Protein AF-A0A367GSJ2-F1 (afdb_monomer)

InterPro domains:
  IPR032169 Protein of unknown function DUF5005 [PF16396] (7-288)

Sequence (305 aa):
MMRQSGYADNFTTVISSGTGGARTTFKFPENNSNIYNNNRLWPHHGFESGNTVSAFFGAYNGSMQFQGNYLAEFNYNITSSSGITMTKLNYLNTSGIAWGQWTISQGDSVFVYGTKLYETTYNTSAAYVARVLKTKLKSSTAGDWKFWTGTSWSNSPTAAAPIRTGLSNHLSVVKFLNTSGQARYAIINQEVNFGTCNAGTKIYSYGLASTPTGPFNTQKVLYTITDKLPGAPAGSNTMLTYDAQAHPEHAGLGLLLISYNVNGDCTGTCNPWTLQVPADGYRPKFIRTDIKDIDASLASVAQTW

pLDDT: mean 83.35, std 18.83, range [23.19, 98.75]

Secondary structure (DSSP, 8-state):
--------S-----TT---SS---SEE-TTTTS-GGGTEEEEEEEEEEETTEEEEEEEEEETT--EEEEEEEEEETT--TT--EEEEE-TTGGGG--EEEEEEEEETTEEEEEEEEEEETTTTEEEEEEEEEEGGGTT--SBTTEEEE-SSSEES-GGG---SEEEE-S--EEEEEEETTS-EEEEEEEEPSSTTSTT-S-EEEEEEEESSTT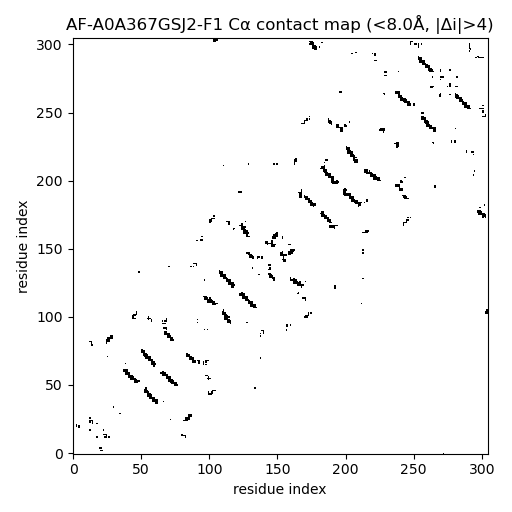-----EEEEEE-----TTPPTTPPPPPEEEEEEEEEEEETTEEEEEEEEE--SS----TTT----GGGEEEEEEEEEHHHH-TTEEEE----

Structure (mmCIF, N/CA/C/O backbone):
data_AF-A0A367GSJ2-F1
#
_entry.id   AF-A0A367GSJ2-F1
#
loop_
_atom_site.group_PDB
_atom_site.id
_atom_site.type_symbol
_atom_site.label_atom_id
_atom_site.label_alt_id
_atom_site.label_comp_id
_atom_site.label_asym_id
_atom_site.label_entity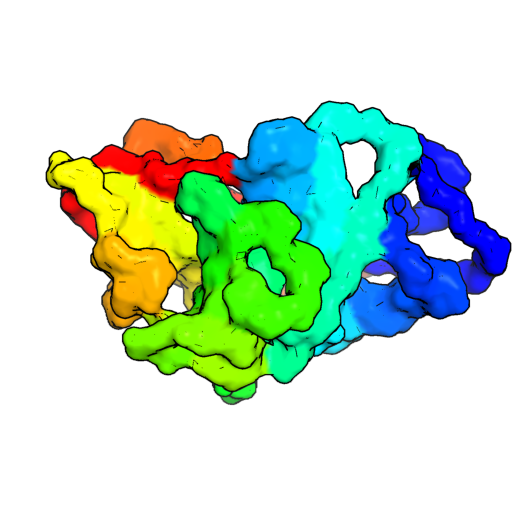_id
_atom_site.label_seq_id
_atom_site.pdbx_PDB_ins_code
_atom_site.Cartn_x
_atom_site.Cartn_y
_atom_site.Cartn_z
_atom_site.occupancy
_atom_site.B_iso_or_equiv
_atom_site.auth_seq_id
_atom_site.auth_comp_id
_atom_site.auth_asym_id
_atom_site.auth_atom_id
_atom_site.pdbx_PDB_model_num
ATOM 1 N N . MET A 1 1 ? 10.991 16.093 -7.574 1.00 26.22 1 MET A N 1
ATOM 2 C CA . MET A 1 1 ? 12.138 16.953 -7.946 1.00 26.22 1 MET A CA 1
ATOM 3 C C . MET A 1 1 ? 12.380 17.928 -6.797 1.00 26.22 1 MET A C 1
ATOM 5 O O . MET A 1 1 ? 11.445 18.611 -6.408 1.00 26.22 1 MET A O 1
ATOM 9 N N . MET A 1 2 ? 13.567 17.914 -6.184 1.00 23.19 2 MET A N 1
ATOM 10 C CA . MET A 1 2 ? 13.905 18.768 -5.035 1.00 23.19 2 MET A CA 1
ATOM 11 C C . MET A 1 2 ? 14.619 20.042 -5.475 1.00 23.19 2 MET A C 1
ATOM 13 O O . MET A 1 2 ? 15.517 19.963 -6.311 1.00 23.19 2 MET A O 1
ATOM 17 N N . ARG A 1 3 ? 14.288 21.180 -4.856 1.00 28.98 3 ARG A N 1
ATOM 18 C CA . ARG A 1 3 ? 15.119 22.390 -4.870 1.00 28.98 3 ARG A CA 1
ATOM 19 C C . ARG A 1 3 ? 15.107 23.063 -3.498 1.00 28.98 3 ARG A C 1
ATOM 21 O O . ARG A 1 3 ? 14.051 23.223 -2.898 1.00 28.98 3 ARG A O 1
ATOM 28 N N . GLN A 1 4 ? 16.302 23.427 -3.046 1.00 29.97 4 GLN A N 1
ATOM 29 C CA . GLN A 1 4 ? 16.612 24.197 -1.841 1.00 29.97 4 GLN A CA 1
ATOM 30 C C . GLN A 1 4 ? 16.164 25.656 -2.044 1.00 29.97 4 GLN A C 1
ATOM 32 O O . GLN A 1 4 ? 16.386 26.199 -3.129 1.00 29.97 4 GLN A O 1
ATOM 37 N N . SER A 1 5 ? 15.572 26.308 -1.040 1.00 35.59 5 SER A N 1
ATOM 38 C CA . SER A 1 5 ? 15.372 27.764 -1.060 1.00 35.59 5 SER A CA 1
ATOM 39 C C . SER A 1 5 ? 16.093 28.416 0.112 1.00 35.59 5 SER A C 1
ATOM 41 O O . SER A 1 5 ? 15.848 28.072 1.267 1.00 35.59 5 SER A O 1
ATOM 43 N N . GLY A 1 6 ? 16.967 29.371 -0.208 1.00 30.42 6 GLY A N 1
ATOM 44 C CA . GLY A 1 6 ? 17.456 30.360 0.744 1.00 30.42 6 GLY A CA 1
ATOM 45 C C . GLY A 1 6 ? 16.308 31.208 1.306 1.00 30.42 6 GLY A C 1
ATOM 46 O O . GLY A 1 6 ? 15.251 31.327 0.691 1.00 30.42 6 GLY A O 1
ATOM 47 N N . TYR A 1 7 ? 16.548 31.728 2.506 1.00 33.84 7 TYR A N 1
ATOM 48 C CA . TYR A 1 7 ? 15.677 32.528 3.370 1.00 33.84 7 TYR A CA 1
ATOM 49 C C . TYR A 1 7 ? 14.754 33.546 2.678 1.00 33.84 7 TYR A C 1
ATOM 51 O O . TYR A 1 7 ? 15.199 34.289 1.808 1.00 33.84 7 TYR A O 1
ATOM 59 N N . ALA A 1 8 ? 13.523 33.672 3.189 1.00 34.59 8 ALA A N 1
ATOM 60 C CA . ALA A 1 8 ? 12.994 34.915 3.767 1.00 34.59 8 ALA A CA 1
ATOM 61 C C . ALA A 1 8 ? 11.641 34.642 4.449 1.00 34.59 8 ALA A C 1
ATOM 63 O O . ALA A 1 8 ? 10.798 33.914 3.927 1.00 34.59 8 ALA A O 1
ATOM 64 N N . ASP A 1 9 ? 11.485 35.216 5.637 1.00 36.62 9 ASP A N 1
ATOM 65 C CA . ASP A 1 9 ? 10.317 35.135 6.502 1.00 36.62 9 ASP A CA 1
ATOM 66 C C . ASP A 1 9 ? 9.018 35.611 5.824 1.00 36.62 9 ASP A C 1
ATOM 68 O O . ASP A 1 9 ? 9.015 36.562 5.041 1.00 36.62 9 ASP A O 1
ATOM 72 N N . ASN A 1 10 ? 7.911 34.969 6.222 1.00 28.31 10 ASN A N 1
ATOM 73 C CA . ASN A 1 10 ? 6.517 35.066 5.752 1.00 28.31 10 ASN A CA 1
ATOM 74 C C . ASN A 1 10 ? 6.120 34.113 4.609 1.00 28.31 10 ASN A C 1
ATOM 76 O O . ASN A 1 10 ? 6.425 34.336 3.442 1.00 28.31 10 ASN A O 1
ATOM 80 N N . PHE A 1 11 ? 5.300 33.104 4.935 1.00 30.88 11 PHE A N 1
ATOM 81 C CA . PHE A 1 11 ? 4.575 32.307 3.941 1.00 30.88 11 PHE A CA 1
ATOM 82 C C . PHE A 1 11 ? 3.064 32.339 4.192 1.00 30.88 11 PHE A C 1
ATOM 84 O O . PHE A 1 11 ? 2.581 31.918 5.240 1.00 30.88 11 PHE A O 1
ATOM 91 N N . THR A 1 12 ? 2.315 32.778 3.176 1.00 30.62 12 THR A N 1
ATOM 92 C CA . THR A 1 12 ? 0.862 32.586 3.063 1.00 30.62 12 THR A CA 1
ATOM 93 C C . THR A 1 12 ? 0.597 31.674 1.866 1.00 30.62 12 THR A C 1
ATOM 95 O O . THR A 1 12 ? 1.146 31.867 0.785 1.00 30.62 12 THR A O 1
ATOM 98 N N . THR A 1 13 ? -0.207 30.633 2.065 1.00 32.66 13 THR A N 1
ATOM 99 C CA . THR A 1 13 ? -0.406 29.514 1.129 1.00 32.66 13 THR A CA 1
ATOM 100 C C . THR A 1 13 ? -1.746 29.621 0.393 1.00 32.66 13 THR A C 1
ATOM 102 O O . THR A 1 13 ? -2.794 29.490 1.032 1.00 32.66 13 THR A O 1
ATOM 105 N N . VAL A 1 14 ? -1.700 29.809 -0.936 1.00 36.34 14 VAL A N 1
ATOM 106 C CA . VAL A 1 14 ? -2.817 29.653 -1.897 1.00 36.34 14 VAL A CA 1
ATOM 107 C C . VAL A 1 14 ? -2.252 29.237 -3.270 1.00 36.34 14 VAL A C 1
ATOM 109 O O . VAL A 1 14 ? -1.154 29.663 -3.643 1.00 36.34 14 VAL A O 1
ATOM 112 N N . ILE A 1 15 ? -2.980 28.416 -4.039 1.00 42.75 15 ILE A N 1
ATOM 113 C CA . ILE A 1 15 ? -2.647 28.074 -5.432 1.00 42.75 15 ILE A CA 1
ATOM 114 C C . ILE A 1 15 ? -2.741 29.344 -6.289 1.00 42.75 15 ILE A C 1
ATOM 116 O O . ILE A 1 15 ? -3.816 29.691 -6.759 1.00 42.75 15 ILE A O 1
ATOM 120 N N . SER A 1 16 ? -1.636 30.076 -6.443 1.00 38.88 16 SER A N 1
ATOM 121 C CA . SER A 1 16 ? -1.228 30.766 -7.689 1.00 38.88 16 SER A CA 1
ATOM 122 C C . SER A 1 16 ? -0.163 31.850 -7.497 1.00 38.88 16 SER A C 1
ATOM 124 O O . SER A 1 16 ? 0.477 32.196 -8.484 1.00 38.88 16 SER A O 1
ATOM 126 N N . SER A 1 17 ? 0.126 32.343 -6.288 1.00 43.34 17 SER A N 1
ATOM 127 C CA . SER A 1 17 ? 0.991 33.533 -6.139 1.00 43.34 17 SER A CA 1
ATOM 128 C C . SER A 1 17 ? 2.193 33.369 -5.201 1.00 43.34 17 SER A C 1
ATOM 130 O O . SER A 1 17 ? 2.606 34.324 -4.552 1.00 43.34 17 SER A O 1
ATOM 132 N N . GLY A 1 18 ? 2.780 32.172 -5.132 1.00 36.72 18 GLY A N 1
ATOM 133 C CA . GLY A 1 18 ? 4.080 31.973 -4.483 1.00 36.72 18 GLY A CA 1
ATOM 134 C C . GLY A 1 18 ? 5.237 32.172 -5.466 1.00 36.72 18 GLY A C 1
ATOM 135 O O . GLY A 1 18 ? 5.263 31.532 -6.527 1.00 36.72 18 GLY A O 1
ATOM 136 N N . THR A 1 19 ? 6.199 33.023 -5.110 1.00 39.69 19 THR A N 1
ATOM 137 C CA . THR A 1 19 ? 7.543 33.025 -5.700 1.00 39.69 19 THR A CA 1
ATOM 138 C C . THR A 1 19 ? 8.365 31.918 -5.026 1.00 39.69 19 THR A C 1
ATOM 140 O O . THR A 1 19 ? 8.492 31.881 -3.808 1.00 39.69 19 THR A O 1
ATOM 143 N N . GLY A 1 20 ? 8.865 30.953 -5.807 1.00 43.19 20 GLY A N 1
ATOM 144 C CA . GLY A 1 20 ? 9.632 29.804 -5.296 1.00 43.19 20 GLY A CA 1
ATOM 145 C C . GLY A 1 20 ? 9.255 28.459 -5.933 1.00 43.19 20 GLY A C 1
ATOM 146 O O . GLY A 1 20 ? 8.164 28.289 -6.476 1.00 43.19 20 GLY A O 1
ATOM 147 N N . GLY A 1 21 ? 10.185 27.498 -5.895 1.00 40.06 21 GLY A N 1
ATOM 148 C CA . GLY A 1 21 ? 10.140 26.254 -6.682 1.00 40.06 21 GLY A CA 1
ATOM 149 C C . GLY A 1 21 ? 9.279 25.103 -6.140 1.00 40.06 21 GLY A C 1
ATOM 150 O O . GLY A 1 21 ? 9.189 24.077 -6.809 1.00 40.06 21 GLY A O 1
ATOM 151 N N . ALA A 1 22 ? 8.651 25.236 -4.965 1.00 43.78 22 ALA A N 1
ATOM 152 C CA . ALA A 1 22 ? 7.804 24.198 -4.369 1.00 43.78 22 ALA A CA 1
ATOM 153 C C . ALA A 1 22 ? 6.439 24.776 -3.967 1.00 43.78 22 ALA A C 1
ATOM 155 O O . ALA A 1 22 ? 6.322 25.525 -3.001 1.00 43.78 22 ALA A O 1
ATOM 156 N N . ARG A 1 23 ? 5.394 24.433 -4.726 1.00 53.66 23 ARG A N 1
ATOM 157 C CA . ARG A 1 23 ? 4.001 24.810 -4.445 1.00 53.66 23 ARG A CA 1
ATOM 158 C C . ARG A 1 23 ? 3.282 23.591 -3.858 1.00 53.66 23 ARG A C 1
ATOM 160 O O . ARG A 1 23 ? 3.219 22.565 -4.524 1.00 53.66 23 ARG A O 1
ATOM 167 N N . THR A 1 24 ? 2.751 23.689 -2.638 1.00 58.34 24 THR A N 1
ATOM 168 C CA . THR A 1 24 ? 1.924 22.640 -2.008 1.00 58.34 24 THR A CA 1
ATOM 169 C C . THR A 1 24 ? 0.660 23.235 -1.390 1.00 58.34 24 THR A C 1
ATOM 171 O O . THR A 1 24 ? 0.678 24.362 -0.892 1.00 58.34 24 THR A O 1
ATOM 174 N N . THR A 1 25 ? -0.444 22.490 -1.437 1.00 60.06 25 THR A N 1
ATOM 175 C CA . THR A 1 25 ? -1.728 22.837 -0.801 1.00 60.06 25 THR A CA 1
ATOM 176 C C . THR A 1 25 ? -1.803 22.399 0.663 1.00 60.06 25 THR A C 1
ATOM 178 O O . THR A 1 25 ? -2.692 22.846 1.392 1.00 60.06 25 THR A O 1
ATOM 181 N N . PHE A 1 26 ? -0.866 21.556 1.108 1.00 66.25 26 PHE A N 1
ATOM 182 C CA . PHE A 1 26 ? -0.797 21.048 2.475 1.00 66.25 26 PHE A CA 1
ATOM 183 C C . PHE A 1 26 ? -0.178 22.088 3.421 1.00 66.25 26 PHE A C 1
ATOM 185 O O . PHE A 1 26 ? 0.969 22.503 3.248 1.00 66.25 26 PHE A O 1
ATOM 192 N N . LYS A 1 27 ? -0.949 22.513 4.428 1.00 60.91 27 LYS A N 1
ATOM 193 C CA . LYS A 1 27 ? -0.546 23.443 5.493 1.00 60.91 27 LYS A CA 1
ATOM 194 C C . LYS A 1 27 ? -0.279 22.664 6.779 1.00 60.91 27 LYS A C 1
ATOM 196 O O . LYS A 1 27 ? -1.055 21.779 7.138 1.00 60.91 27 LYS A O 1
ATOM 201 N N . PHE A 1 28 ? 0.780 23.021 7.500 1.00 62.00 28 PHE A N 1
ATOM 202 C CA . PHE A 1 28 ? 1.143 22.364 8.754 1.00 62.00 28 PHE A CA 1
ATOM 203 C C . PHE A 1 28 ? 0.837 23.272 9.946 1.00 62.00 28 PHE A C 1
ATOM 205 O O . PHE A 1 28 ? 1.136 24.462 9.891 1.00 62.00 28 PHE A O 1
ATOM 212 N N . PRO A 1 29 ? 0.293 22.739 11.050 1.00 53.50 29 PRO A N 1
ATOM 213 C CA . PRO A 1 29 ? 0.098 23.518 12.270 1.00 53.50 29 PRO A CA 1
ATOM 214 C C . PRO A 1 29 ? 1.429 23.929 12.926 1.00 53.50 29 PRO A C 1
ATOM 216 O O . PRO A 1 29 ? 1.473 24.914 13.650 1.00 53.50 29 PRO A O 1
ATOM 219 N N . GLU A 1 30 ? 2.533 23.234 12.626 1.00 55.62 30 GLU A N 1
ATOM 220 C CA . GLU A 1 30 ? 3.882 23.491 13.169 1.00 55.62 30 GLU A CA 1
ATOM 221 C C . GLU A 1 30 ? 4.617 24.667 12.466 1.00 55.62 30 GLU A C 1
ATOM 223 O O . GLU A 1 30 ? 5.831 24.824 12.609 1.00 55.62 30 GLU A O 1
ATOM 228 N N . ASN A 1 31 ? 3.873 25.497 11.716 1.00 47.56 31 ASN A N 1
ATOM 229 C CA . ASN A 1 31 ? 4.295 26.516 10.734 1.00 47.56 31 ASN A CA 1
ATOM 230 C C . ASN A 1 31 ? 5.223 27.656 11.227 1.00 47.56 31 ASN A C 1
ATOM 232 O O . ASN A 1 31 ? 5.483 28.579 10.461 1.00 47.56 31 ASN A O 1
ATOM 236 N N . ASN A 1 32 ? 5.769 27.588 12.445 1.00 49.16 32 ASN A N 1
ATOM 237 C CA . ASN A 1 32 ? 6.821 28.499 12.924 1.00 49.16 32 ASN A CA 1
ATOM 238 C C . ASN A 1 32 ? 8.225 27.868 12.916 1.00 49.16 32 ASN A C 1
ATOM 240 O O . ASN A 1 32 ? 9.195 28.524 13.285 1.00 49.16 32 ASN A O 1
ATOM 244 N N . SER A 1 33 ? 8.362 26.603 12.509 1.00 47.19 33 SER A N 1
ATOM 245 C CA . SER A 1 33 ? 9.660 25.940 12.355 1.00 47.19 33 SER A CA 1
ATOM 246 C C . SER A 1 33 ? 9.786 25.337 10.960 1.00 47.19 33 SER A C 1
ATOM 248 O O . SER A 1 33 ? 8.826 24.825 10.388 1.00 47.19 33 SER A O 1
ATOM 250 N N . ASN A 1 34 ? 10.975 25.464 10.379 1.00 50.31 34 ASN A N 1
ATOM 251 C CA . ASN A 1 34 ? 11.262 25.204 8.974 1.00 50.31 34 ASN A CA 1
ATOM 252 C C . ASN A 1 34 ? 11.251 23.690 8.667 1.00 50.31 34 ASN A C 1
ATOM 254 O O . ASN A 1 34 ? 12.297 23.065 8.504 1.00 50.31 34 ASN A O 1
ATOM 258 N N . ILE A 1 35 ? 10.066 23.072 8.624 1.00 49.25 35 ILE A N 1
ATOM 259 C CA . ILE A 1 35 ? 9.883 21.630 8.372 1.00 49.25 35 ILE A CA 1
ATOM 260 C C . ILE A 1 35 ? 10.538 21.173 7.059 1.00 49.25 35 ILE A C 1
ATOM 262 O O . ILE A 1 35 ? 11.027 20.045 6.976 1.00 49.25 35 ILE A O 1
ATOM 266 N N . TYR A 1 36 ? 10.617 22.070 6.068 1.00 50.06 36 TYR A N 1
ATOM 267 C CA . TYR A 1 36 ? 11.214 21.808 4.760 1.00 50.06 36 TYR A CA 1
ATOM 268 C C . TYR A 1 36 ? 12.734 21.646 4.806 1.00 50.06 36 TYR A C 1
ATOM 270 O O . TYR A 1 36 ? 13.298 21.080 3.871 1.00 50.06 36 TYR A O 1
ATOM 278 N N . ASN A 1 37 ? 13.399 22.083 5.881 1.00 52.88 37 ASN A N 1
ATOM 279 C CA . ASN A 1 37 ? 14.845 21.921 5.989 1.00 52.88 37 ASN A CA 1
ATOM 280 C C . ASN A 1 37 ? 15.265 20.515 6.447 1.00 52.88 37 ASN A C 1
ATOM 282 O O . ASN A 1 37 ? 16.390 20.131 6.145 1.00 52.88 37 ASN A O 1
ATOM 286 N N . ASN A 1 38 ? 14.384 19.719 7.081 1.00 67.56 38 ASN A N 1
ATOM 287 C CA . ASN A 1 38 ? 14.770 18.402 7.617 1.00 67.56 38 ASN A CA 1
ATOM 288 C C . ASN A 1 38 ? 13.933 17.214 7.107 1.00 67.56 38 ASN A C 1
ATOM 290 O O . ASN A 1 38 ? 14.509 16.146 6.891 1.00 67.56 38 ASN A O 1
ATOM 294 N N . ASN A 1 39 ? 12.619 17.372 6.875 1.00 76.06 39 ASN A N 1
ATOM 295 C CA . ASN A 1 39 ? 11.729 16.262 6.504 1.00 76.06 39 ASN A CA 1
ATOM 296 C C . ASN A 1 39 ? 10.931 16.531 5.217 1.00 76.06 39 ASN A C 1
ATOM 298 O O . ASN A 1 39 ? 10.477 17.640 4.949 1.00 76.06 39 ASN A O 1
ATOM 302 N N . ARG A 1 40 ? 10.711 15.474 4.434 1.00 76.88 40 ARG A N 1
ATOM 303 C CA . ARG A 1 40 ? 9.878 15.421 3.227 1.00 76.88 40 ARG A CA 1
ATOM 304 C C . ARG A 1 40 ? 8.610 14.640 3.540 1.00 76.88 40 ARG A C 1
ATOM 306 O O . ARG A 1 40 ? 8.689 13.606 4.197 1.00 76.88 40 ARG A O 1
ATOM 313 N N . LEU A 1 41 ? 7.464 15.098 3.045 1.00 81.44 41 LEU A N 1
ATOM 314 C CA . LEU A 1 41 ? 6.255 14.280 3.060 1.00 81.44 41 LEU A CA 1
ATOM 315 C C . LEU A 1 41 ? 6.173 13.419 1.806 1.00 81.44 41 LEU A C 1
ATOM 317 O O . LEU A 1 41 ? 6.341 13.926 0.696 1.00 81.44 41 LEU A O 1
ATOM 321 N N . TRP A 1 42 ? 5.835 12.150 1.999 1.00 85.75 42 TRP A N 1
ATOM 322 C CA . TRP A 1 42 ? 5.437 11.245 0.932 1.00 85.75 42 TRP A CA 1
ATOM 323 C C . TRP A 1 42 ? 3.963 10.871 1.085 1.00 85.75 42 TRP A C 1
ATOM 325 O O . TRP A 1 42 ? 3.544 10.535 2.199 1.00 85.75 42 TRP A O 1
ATOM 335 N N . PRO A 1 43 ? 3.170 10.938 -0.000 1.00 89.12 43 PRO A N 1
ATOM 336 C CA . PRO A 1 43 ? 1.804 10.441 0.020 1.0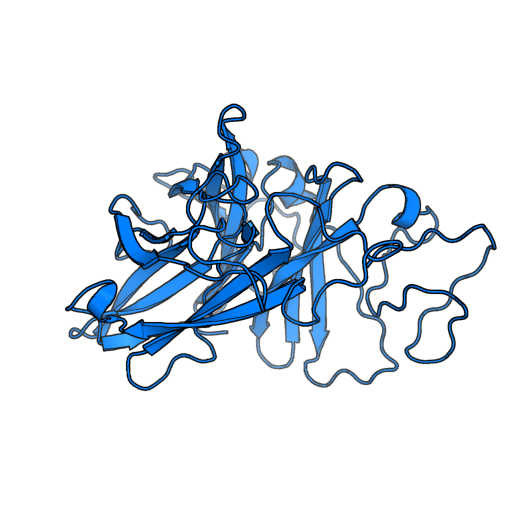0 89.12 43 PR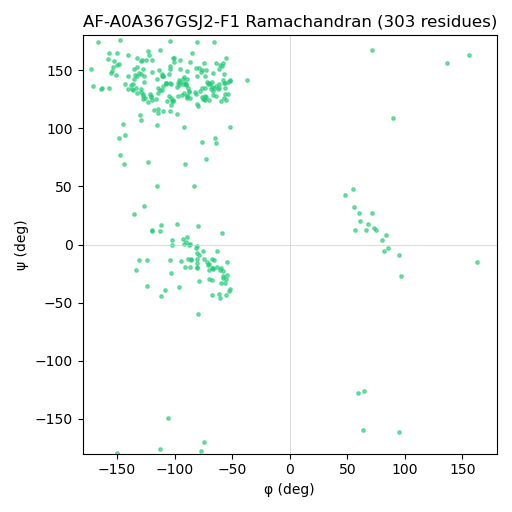O A CA 1
ATOM 337 C C . PRO A 1 43 ? 1.803 8.933 0.251 1.00 89.12 43 PRO A C 1
ATOM 339 O O . PRO A 1 43 ? 2.602 8.204 -0.338 1.00 89.12 43 PRO A O 1
ATOM 342 N N . HIS A 1 44 ? 0.900 8.486 1.114 1.00 93.19 44 HIS A N 1
ATOM 343 C CA . HIS A 1 44 ? 0.514 7.088 1.222 1.00 93.19 44 HIS A CA 1
ATOM 344 C C . HIS A 1 44 ? -0.879 6.914 0.588 1.00 93.19 44 HIS A C 1
ATOM 346 O O . HIS A 1 44 ? -1.240 7.625 -0.351 1.00 93.19 44 HIS A O 1
ATOM 352 N N . HIS A 1 45 ? -1.672 5.972 1.091 1.00 94.44 45 HIS A N 1
ATOM 353 C CA . HIS A 1 45 ? -3.025 5.714 0.628 1.00 94.44 45 HIS A CA 1
ATOM 354 C C . HIS A 1 45 ? -4.055 6.628 1.310 1.00 94.44 45 HIS A C 1
ATOM 356 O O . HIS A 1 45 ? -3.800 7.254 2.343 1.00 94.44 45 HIS A O 1
ATOM 362 N N . GLY A 1 46 ? -5.253 6.682 0.740 1.00 93.00 46 GLY A N 1
ATOM 363 C CA . GLY A 1 46 ? -6.388 7.406 1.293 1.00 93.00 46 GLY A CA 1
ATOM 364 C C . GLY A 1 46 ? -7.704 6.718 0.971 1.00 93.00 46 GLY A C 1
ATOM 365 O O . GLY A 1 46 ? -7.740 5.701 0.282 1.00 93.00 46 GLY A O 1
ATOM 366 N N . PHE A 1 47 ? -8.787 7.258 1.501 1.00 93.31 47 PHE A N 1
ATOM 367 C CA . PHE A 1 47 ? -10.128 6.747 1.260 1.00 93.31 47 PHE A CA 1
ATOM 368 C C . PHE A 1 47 ? -11.153 7.878 1.342 1.00 93.31 47 PHE A C 1
ATOM 370 O O . PHE A 1 47 ? -10.850 8.964 1.848 1.00 93.31 47 PHE A O 1
ATOM 377 N N . GLU A 1 48 ? -12.356 7.625 0.837 1.00 90.88 48 GLU A N 1
ATOM 378 C CA . GLU A 1 48 ? -13.452 8.591 0.830 1.00 90.88 48 GLU A CA 1
ATOM 379 C C . GLU A 1 48 ? -14.551 8.151 1.804 1.00 90.88 48 GLU A C 1
ATOM 381 O O . GLU A 1 48 ? -14.812 6.971 2.034 1.00 90.88 48 GLU A O 1
ATOM 386 N N . SER A 1 49 ? -15.197 9.116 2.448 1.00 89.94 49 SER A N 1
ATOM 387 C CA . SER A 1 49 ? -16.362 8.863 3.286 1.00 89.94 49 SER A CA 1
ATOM 388 C C . SER A 1 49 ? -17.337 10.022 3.166 1.00 89.94 49 SER A C 1
ATOM 390 O O . SER A 1 49 ? -17.136 11.089 3.750 1.00 89.94 49 SER A O 1
ATOM 392 N N . GLY A 1 50 ? -18.418 9.807 2.416 1.00 88.44 50 GLY A N 1
ATOM 393 C CA . GLY A 1 50 ? -19.314 10.895 2.038 1.00 88.44 50 GLY A CA 1
ATOM 394 C C . GLY A 1 50 ? -18.566 11.886 1.152 1.00 88.44 50 GLY A C 1
ATOM 395 O O . GLY A 1 50 ? -17.973 11.479 0.171 1.00 88.44 50 GLY A O 1
ATOM 396 N N . ASN A 1 51 ? -18.560 13.168 1.514 1.00 87.62 51 ASN A N 1
ATOM 397 C CA . ASN A 1 51 ? -17.850 14.207 0.760 1.00 87.62 51 ASN A CA 1
ATOM 398 C C . ASN A 1 51 ? -16.413 14.452 1.265 1.00 87.62 51 ASN A C 1
ATOM 400 O O . ASN A 1 51 ? -15.770 15.392 0.807 1.00 87.62 51 ASN A O 1
ATOM 404 N N . THR A 1 52 ? -15.922 13.663 2.227 1.00 88.38 52 THR A N 1
ATOM 405 C CA . THR A 1 52 ? -14.604 13.851 2.852 1.00 88.38 52 THR A CA 1
ATOM 406 C C . THR A 1 52 ? -13.610 12.820 2.336 1.00 88.38 52 THR A C 1
ATOM 408 O O . THR A 1 52 ? -13.848 11.619 2.435 1.00 88.38 52 THR A O 1
ATOM 411 N N . VAL A 1 53 ? -12.458 13.291 1.871 1.00 90.38 53 VAL A N 1
ATOM 412 C CA . VAL A 1 53 ? -11.278 12.485 1.560 1.00 90.38 53 VAL A CA 1
ATOM 413 C C . VAL A 1 53 ? -10.324 12.528 2.748 1.00 90.38 53 VAL A C 1
ATOM 415 O O . VAL A 1 53 ? -9.940 13.606 3.207 1.00 90.38 53 VAL A O 1
ATOM 418 N N . SER A 1 54 ? -9.911 11.354 3.216 1.00 93.19 54 SER A N 1
ATOM 419 C CA . SER A 1 54 ? -8.878 11.174 4.236 1.00 93.19 54 SER A CA 1
ATOM 420 C C . SER A 1 54 ? -7.637 10.572 3.578 1.00 93.19 54 SER A C 1
ATOM 422 O O . SER A 1 54 ? -7.679 9.438 3.108 1.00 93.19 54 SER A O 1
ATOM 424 N N . ALA A 1 55 ? -6.524 11.307 3.544 1.00 93.12 55 ALA A N 1
ATOM 425 C CA . ALA A 1 55 ? -5.281 10.873 2.902 1.00 93.12 55 ALA A CA 1
ATOM 426 C C . ALA A 1 55 ? -4.122 10.823 3.902 1.00 93.12 55 ALA A C 1
ATOM 428 O O . ALA A 1 55 ? -3.844 11.800 4.602 1.00 93.12 55 ALA A O 1
ATOM 429 N N . PHE A 1 56 ? -3.439 9.681 3.974 1.00 95.12 56 PHE A N 1
ATOM 430 C CA . PHE A 1 56 ? -2.303 9.479 4.866 1.00 95.12 56 PHE A CA 1
ATOM 431 C C . PHE A 1 56 ? -0.989 9.885 4.206 1.00 95.12 56 PHE A C 1
ATOM 433 O O . PHE A 1 56 ? -0.810 9.769 2.996 1.00 95.12 56 PHE A O 1
ATOM 440 N N . PHE A 1 57 ? -0.050 10.339 5.031 1.00 92.69 57 PHE A N 1
ATOM 441 C CA . PHE A 1 57 ? 1.284 10.751 4.616 1.00 92.69 57 PHE A CA 1
ATOM 442 C C . PHE A 1 57 ? 2.323 10.291 5.631 1.00 92.69 57 PHE A C 1
ATOM 444 O O . PHE A 1 57 ? 2.085 10.315 6.842 1.00 92.69 57 PHE A O 1
ATOM 451 N N . GLY A 1 58 ? 3.504 9.940 5.137 1.00 90.69 58 GLY A N 1
ATOM 452 C CA . GLY A 1 58 ? 4.691 9.713 5.951 1.00 90.69 58 GLY A CA 1
ATOM 453 C C . GLY A 1 58 ? 5.648 10.890 5.843 1.00 90.69 58 GLY A C 1
ATOM 454 O O . GLY A 1 58 ? 5.859 11.430 4.759 1.00 90.69 58 GLY A O 1
ATOM 455 N N . ALA A 1 59 ? 6.245 11.289 6.960 1.00 88.44 59 ALA A N 1
ATOM 456 C CA . ALA A 1 59 ? 7.397 12.177 6.978 1.00 88.44 59 ALA A CA 1
ATOM 457 C C . ALA A 1 59 ? 8.684 11.352 6.918 1.00 88.44 59 ALA A C 1
ATOM 459 O O . ALA A 1 59 ? 8.809 10.355 7.625 1.00 88.44 59 ALA A O 1
ATOM 460 N N . TYR A 1 60 ? 9.648 11.787 6.112 1.00 86.31 60 TYR A N 1
ATOM 461 C CA . TYR A 1 60 ? 10.928 11.114 5.904 1.00 86.31 60 TYR A CA 1
ATOM 462 C C . TYR A 1 60 ? 12.067 12.129 5.909 1.00 86.31 60 TYR A C 1
ATOM 464 O O . TYR A 1 60 ? 11.936 13.191 5.308 1.00 86.31 60 TYR A O 1
ATOM 472 N N . ASN A 1 61 ? 13.191 11.824 6.553 1.00 83.94 61 ASN A N 1
ATOM 473 C CA . ASN A 1 61 ? 14.345 12.727 6.542 1.00 83.94 61 ASN A CA 1
ATOM 474 C C . ASN A 1 61 ? 15.122 12.660 5.208 1.00 83.94 61 ASN A C 1
ATOM 476 O O . ASN A 1 61 ? 14.759 11.928 4.282 1.00 83.94 61 ASN A O 1
ATOM 480 N N . GLY A 1 62 ? 16.222 13.414 5.100 1.00 77.31 62 GLY A N 1
ATOM 481 C CA . GLY A 1 62 ? 17.082 13.429 3.908 1.00 77.31 62 GLY A CA 1
ATOM 482 C C . GLY A 1 62 ? 17.599 12.053 3.460 1.00 77.31 62 GLY A C 1
ATOM 483 O O . GLY A 1 62 ? 17.820 11.863 2.263 1.00 77.31 62 GLY A O 1
ATOM 484 N N . SER A 1 63 ? 17.700 11.102 4.394 1.00 82.38 63 SER A N 1
ATOM 485 C CA . SER A 1 63 ? 18.149 9.717 4.196 1.00 82.38 63 SER A CA 1
ATOM 486 C C . SER A 1 63 ? 16.995 8.717 4.044 1.00 82.38 63 SER A C 1
ATOM 488 O O . SER A 1 63 ? 17.203 7.521 4.223 1.00 82.38 63 SER A O 1
ATOM 490 N N . MET A 1 64 ? 15.773 9.180 3.749 1.00 81.50 64 MET A N 1
ATOM 491 C CA . MET A 1 64 ? 14.573 8.339 3.598 1.00 81.50 64 MET A CA 1
ATOM 492 C C . MET A 1 64 ? 14.177 7.554 4.859 1.00 81.50 64 MET A C 1
ATOM 494 O O . MET A 1 64 ? 13.423 6.587 4.780 1.00 81.50 64 MET A O 1
ATOM 498 N N . GLN A 1 65 ? 14.632 7.968 6.045 1.00 85.94 65 GLN A N 1
ATOM 499 C CA . GLN A 1 65 ? 14.206 7.337 7.293 1.00 85.94 65 GLN A CA 1
ATOM 500 C C . GLN A 1 65 ? 12.866 7.914 7.733 1.00 85.94 65 GLN A C 1
ATOM 502 O O . GLN A 1 65 ? 12.722 9.135 7.809 1.00 85.94 65 GLN A O 1
ATOM 507 N N . PHE A 1 66 ? 11.916 7.045 8.068 1.00 90.31 66 PHE A N 1
ATOM 508 C CA . PHE A 1 66 ? 10.586 7.424 8.538 1.00 90.31 66 PHE A CA 1
ATOM 509 C C . PHE A 1 66 ? 10.633 8.229 9.851 1.00 90.31 66 PHE A C 1
ATOM 511 O O . PHE A 1 66 ? 11.342 7.863 10.784 1.00 90.31 66 PHE A O 1
ATOM 518 N N . GLN A 1 67 ? 9.865 9.319 9.918 1.00 89.81 67 GLN A N 1
ATOM 519 C CA . GLN A 1 67 ? 9.844 10.303 11.012 1.00 89.81 67 GLN A CA 1
ATOM 520 C C . GLN A 1 67 ? 8.451 10.507 11.624 1.00 89.81 67 GLN A C 1
ATOM 522 O O . GLN A 1 67 ? 8.326 11.127 12.680 1.00 89.81 67 GLN A O 1
ATOM 527 N N . GLY A 1 68 ? 7.387 10.022 10.980 1.00 91.19 68 GLY A N 1
ATOM 528 C CA . GLY A 1 68 ? 6.039 10.113 11.534 1.00 91.19 68 GLY A CA 1
ATOM 529 C C . GLY A 1 68 ? 4.920 10.065 10.503 1.00 91.19 68 GLY A C 1
ATOM 530 O O . GLY A 1 68 ? 5.122 10.270 9.312 1.00 91.19 68 GLY A O 1
ATOM 531 N N . ASN A 1 69 ? 3.722 9.800 11.003 1.00 93.25 69 ASN A N 1
ATOM 532 C CA . ASN A 1 69 ? 2.466 9.706 10.281 1.00 93.25 69 ASN A CA 1
ATOM 533 C C . ASN A 1 69 ? 1.705 11.025 10.375 1.00 93.25 69 ASN A C 1
ATOM 535 O O . ASN A 1 69 ? 1.602 11.634 11.449 1.00 93.25 69 ASN A O 1
ATOM 539 N N . TYR A 1 70 ? 1.119 11.412 9.254 1.00 92.56 70 TYR A N 1
ATOM 540 C CA . TYR A 1 70 ? 0.275 12.581 9.102 1.00 92.56 70 TYR A CA 1
ATOM 541 C C . TYR A 1 70 ? -1.007 12.200 8.353 1.00 92.56 70 TYR A C 1
ATOM 543 O O . TYR A 1 70 ? -1.018 11.263 7.556 1.00 92.56 70 TYR A O 1
ATOM 551 N N . LEU A 1 71 ? -2.082 12.940 8.608 1.00 92.69 71 LEU A N 1
ATOM 552 C CA . LEU A 1 71 ? -3.376 12.791 7.950 1.00 92.69 71 LEU A CA 1
ATOM 553 C C . LEU A 1 71 ? -3.836 14.135 7.393 1.00 92.69 71 LEU A C 1
ATOM 555 O O . LEU A 1 71 ? -3.872 15.128 8.119 1.00 92.69 71 LEU A O 1
ATOM 559 N N . ALA A 1 72 ? -4.220 14.140 6.126 1.00 89.44 72 ALA A N 1
ATOM 560 C CA . ALA A 1 72 ? -4.980 15.204 5.497 1.00 89.44 72 ALA A CA 1
ATOM 561 C C . ALA A 1 72 ? -6.462 14.821 5.482 1.00 89.44 72 ALA A C 1
ATOM 563 O O . ALA A 1 72 ? -6.793 13.699 5.102 1.00 89.44 72 ALA A O 1
ATOM 564 N N . GLU A 1 73 ? -7.345 15.752 5.831 1.00 87.25 73 GLU A N 1
ATOM 565 C CA . GLU A 1 73 ? -8.785 15.611 5.597 1.00 87.25 73 GLU A CA 1
ATOM 566 C C . GLU A 1 73 ? -9.294 16.837 4.851 1.00 87.25 73 GLU A C 1
ATOM 568 O O . GLU A 1 73 ? -9.035 17.972 5.259 1.00 87.25 73 GLU A O 1
ATOM 573 N N . PHE A 1 74 ? -9.987 16.612 3.741 1.00 84.88 74 PHE A N 1
ATOM 574 C CA . PHE A 1 74 ? -10.511 17.679 2.896 1.00 84.88 74 PHE A CA 1
ATOM 575 C C . PHE A 1 74 ? -11.748 17.212 2.135 1.00 84.88 74 PHE A C 1
ATOM 577 O O . PHE A 1 74 ? -11.955 16.019 1.940 1.00 84.88 74 PHE A O 1
ATOM 584 N N . ASN A 1 75 ? -12.580 18.157 1.704 1.00 83.75 75 ASN A N 1
ATOM 585 C CA . ASN A 1 75 ? -13.743 17.828 0.888 1.00 83.75 75 ASN A CA 1
ATOM 586 C C . ASN A 1 75 ? -13.319 17.453 -0.538 1.00 83.75 75 ASN A C 1
ATOM 588 O O . ASN A 1 75 ? -12.414 18.085 -1.079 1.00 83.75 75 ASN A O 1
ATOM 592 N N . TYR A 1 76 ? -14.014 16.505 -1.169 1.00 76.62 76 TYR A N 1
ATOM 593 C CA . TYR A 1 76 ? -13.766 16.113 -2.562 1.00 76.62 76 TYR A CA 1
ATOM 594 C C . TYR A 1 76 ? -13.836 17.320 -3.518 1.00 76.62 76 TYR A C 1
ATOM 596 O O . TYR A 1 76 ? -12.944 17.539 -4.334 1.00 76.62 76 TYR A O 1
ATOM 604 N N . ASN A 1 77 ? -14.842 18.182 -3.335 1.00 73.88 77 ASN A N 1
ATOM 605 C CA . ASN A 1 77 ? -15.038 19.413 -4.110 1.00 73.88 77 ASN A CA 1
ATOM 606 C C . ASN A 1 77 ? -14.196 20.591 -3.587 1.00 73.88 77 ASN A C 1
ATOM 608 O O . ASN A 1 77 ? -14.719 21.675 -3.312 1.00 73.88 77 ASN A O 1
ATOM 612 N N . ILE A 1 78 ? -12.894 20.385 -3.394 1.00 67.19 78 ILE A N 1
ATOM 613 C CA . ILE A 1 78 ? -11.993 21.450 -2.954 1.00 67.19 78 ILE A CA 1
ATOM 614 C C . ILE A 1 78 ? -11.673 22.408 -4.111 1.00 67.19 78 ILE A C 1
ATOM 616 O O . ILE A 1 78 ? -11.226 22.004 -5.183 1.00 67.19 78 ILE A O 1
ATOM 620 N N . THR A 1 79 ? -11.878 23.708 -3.896 1.00 61.16 79 THR A N 1
ATOM 621 C CA . THR A 1 79 ? -11.385 24.743 -4.812 1.00 61.16 79 THR A CA 1
ATOM 622 C C . THR A 1 79 ? -9.896 24.979 -4.577 1.00 61.16 79 THR A C 1
ATOM 624 O O . THR A 1 79 ? -9.397 24.861 -3.456 1.00 61.16 79 THR A O 1
ATOM 627 N N . SER A 1 80 ? -9.182 25.407 -5.618 1.00 58.75 80 SER A N 1
ATOM 628 C CA . SER A 1 80 ? -7.746 25.725 -5.574 1.00 58.75 80 SER A CA 1
ATOM 629 C C . SER A 1 80 ? -7.343 26.749 -4.491 1.00 58.75 80 SER A C 1
ATOM 631 O O . SER A 1 80 ? -6.169 26.879 -4.149 1.00 58.75 80 SER A O 1
ATOM 633 N N . SER A 1 81 ? -8.303 27.469 -3.912 1.00 53.50 81 SER A N 1
ATOM 634 C CA . SER A 1 81 ? -8.093 28.469 -2.866 1.00 53.50 81 SER A CA 1
ATOM 635 C C . SER A 1 81 ? -8.044 27.922 -1.429 1.00 53.50 81 SER A C 1
ATOM 637 O O . SER A 1 81 ? -7.620 28.650 -0.530 1.00 53.50 81 SER A O 1
ATOM 639 N N . SER A 1 82 ? -8.447 26.672 -1.178 1.00 58.66 82 SER A N 1
ATOM 640 C CA . SER A 1 82 ? -8.560 26.133 0.186 1.00 58.66 82 SER A CA 1
ATOM 641 C C . SER A 1 82 ? -7.278 25.427 0.641 1.00 58.66 82 SER A C 1
ATOM 643 O O . SER A 1 82 ? -6.725 24.578 -0.052 1.00 58.66 82 SER A O 1
ATOM 645 N N . GLY A 1 83 ? -6.796 25.773 1.836 1.00 63.81 83 GLY A N 1
ATOM 646 C CA . GLY A 1 83 ? -5.713 25.044 2.495 1.00 63.81 83 GLY A CA 1
ATOM 647 C C . GLY A 1 83 ? -6.147 23.677 2.987 1.00 63.81 83 GLY A C 1
ATOM 648 O O . GLY A 1 83 ? -7.202 23.581 3.605 1.00 63.81 83 GLY A O 1
ATOM 649 N N . ILE A 1 84 ? -5.310 22.657 2.808 1.00 74.62 84 ILE A N 1
ATOM 650 C CA . ILE A 1 84 ? -5.528 21.346 3.423 1.00 74.62 84 ILE A CA 1
ATOM 651 C C . ILE A 1 84 ? -4.676 21.265 4.686 1.00 74.62 84 ILE A C 1
ATOM 653 O O . ILE A 1 84 ? -3.448 21.262 4.609 1.00 74.62 84 ILE A O 1
ATOM 657 N N . THR A 1 85 ? -5.308 21.222 5.856 1.00 75.19 85 THR A N 1
ATOM 658 C CA . THR A 1 85 ? -4.586 21.093 7.128 1.00 75.19 85 THR A CA 1
ATOM 659 C C . THR A 1 85 ? -4.098 19.662 7.325 1.00 75.19 85 THR A C 1
ATOM 661 O O . THR A 1 85 ? -4.889 18.719 7.333 1.00 75.19 85 THR A O 1
ATOM 664 N N . MET A 1 86 ? -2.796 19.511 7.557 1.00 82.00 86 MET A N 1
ATOM 665 C CA . MET A 1 86 ? -2.171 18.249 7.945 1.00 82.00 86 MET A CA 1
ATOM 666 C C . MET A 1 86 ? -2.223 18.063 9.461 1.00 82.00 86 MET A C 1
ATOM 668 O O . MET A 1 86 ? -1.728 18.898 10.215 1.00 82.00 86 MET A O 1
ATOM 672 N N . THR A 1 87 ? -2.753 16.935 9.924 1.00 86.38 87 THR A N 1
ATOM 673 C CA . THR A 1 87 ? -2.744 16.546 11.340 1.00 86.38 87 THR A CA 1
ATOM 674 C C . THR A 1 87 ? -1.667 15.499 11.585 1.00 86.38 87 THR A C 1
ATOM 676 O O . THR A 1 87 ? -1.685 14.436 10.969 1.00 86.38 87 THR A O 1
ATOM 679 N N . LYS A 1 88 ? -0.741 15.762 12.510 1.00 87.81 88 LYS A N 1
ATOM 680 C CA . LYS A 1 88 ? 0.236 14.762 12.960 1.00 87.81 88 LYS A CA 1
ATOM 681 C C . LYS A 1 88 ? -0.447 13.713 13.835 1.00 87.81 88 LYS A C 1
ATOM 683 O O . LYS A 1 88 ? -1.082 14.050 14.833 1.00 87.81 88 LYS A O 1
ATOM 688 N N . LEU A 1 89 ? -0.282 12.436 13.504 1.00 91.19 89 LEU A N 1
ATOM 689 C CA . LEU A 1 89 ? -0.885 11.322 14.238 1.00 91.19 89 LEU A CA 1
ATOM 690 C C . LEU A 1 89 ? 0.060 10.828 15.344 1.00 91.19 89 LEU A C 1
ATOM 692 O O . LEU A 1 89 ? 0.613 9.731 15.269 1.00 91.19 89 LEU A O 1
ATOM 696 N N . ASN A 1 90 ? 0.259 11.652 16.380 1.00 88.50 90 ASN A N 1
ATOM 697 C CA . ASN A 1 90 ? 1.226 11.389 17.461 1.00 88.50 90 ASN A CA 1
ATOM 698 C C . ASN A 1 90 ? 1.066 10.005 18.100 1.00 88.50 90 ASN A C 1
ATOM 700 O O . ASN A 1 90 ? 2.062 9.347 18.390 1.00 88.50 90 ASN A O 1
ATOM 704 N N . TYR A 1 91 ? -0.175 9.543 18.269 1.00 90.44 91 TYR A N 1
ATOM 705 C CA . TYR A 1 91 ? -0.447 8.234 18.852 1.00 90.44 91 TYR A CA 1
ATOM 706 C C . TYR A 1 91 ? 0.165 7.089 18.034 1.00 90.44 91 TYR A C 1
ATOM 708 O O . TYR A 1 91 ? 0.859 6.232 18.579 1.00 90.44 91 TYR A O 1
ATOM 716 N N . LEU A 1 92 ? -0.002 7.122 16.709 1.00 91.88 92 LEU A N 1
ATOM 717 C CA . LEU A 1 92 ? 0.528 6.105 15.798 1.00 91.88 92 LEU A CA 1
ATOM 718 C C . LEU A 1 92 ? 2.064 6.109 15.730 1.00 91.88 92 LEU A C 1
ATOM 720 O O . LEU A 1 92 ? 2.688 5.059 15.549 1.00 91.88 92 LEU A O 1
ATOM 724 N N . ASN A 1 93 ? 2.676 7.281 15.921 1.00 88.56 93 ASN A N 1
ATOM 725 C CA . ASN A 1 93 ? 4.122 7.496 15.797 1.00 88.56 93 ASN A CA 1
ATOM 726 C C . ASN A 1 93 ? 4.954 6.790 16.875 1.00 88.56 93 ASN A C 1
ATOM 728 O O . ASN A 1 93 ? 6.158 6.637 16.706 1.00 88.56 93 ASN A O 1
ATOM 732 N N . THR A 1 94 ? 4.318 6.284 17.932 1.00 89.38 94 THR A N 1
ATOM 733 C CA . THR A 1 94 ? 4.974 5.508 18.999 1.00 89.38 94 THR A CA 1
ATOM 734 C C . THR A 1 94 ? 5.510 4.147 18.536 1.00 89.38 94 THR A C 1
ATOM 736 O O . THR A 1 94 ? 6.389 3.580 19.175 1.00 89.38 94 THR A O 1
ATOM 739 N N . SER A 1 95 ? 5.004 3.613 17.420 1.00 92.19 95 SER A N 1
ATOM 740 C CA . SER A 1 95 ? 5.355 2.275 16.912 1.00 92.19 95 SER A CA 1
ATOM 741 C C . SER A 1 95 ? 6.538 2.253 15.929 1.00 92.19 95 SER A C 1
ATOM 743 O O . SER A 1 95 ? 7.135 1.196 15.680 1.00 92.19 95 SER A O 1
ATOM 745 N N . GLY A 1 96 ? 6.866 3.406 15.335 1.00 93.88 96 GLY A N 1
ATOM 746 C CA . GLY A 1 96 ? 7.785 3.502 14.196 1.00 93.88 96 GLY A CA 1
ATOM 747 C C . GLY A 1 96 ? 7.264 2.841 12.910 1.00 93.88 96 GLY A C 1
ATOM 748 O O . GLY A 1 96 ? 8.045 2.617 11.992 1.00 93.88 96 GLY A O 1
ATOM 749 N N . ILE A 1 97 ? 5.975 2.490 12.852 1.00 96.38 97 ILE A N 1
ATOM 750 C CA . ILE A 1 97 ? 5.316 1.967 11.652 1.00 96.38 97 ILE A CA 1
ATOM 751 C C . ILE A 1 97 ? 4.811 3.155 10.824 1.00 96.38 97 ILE A C 1
ATOM 753 O O . ILE A 1 97 ? 4.146 4.058 11.350 1.00 96.38 97 ILE A O 1
ATOM 757 N N . ALA A 1 98 ? 5.113 3.140 9.526 1.00 96.19 98 ALA A N 1
ATOM 758 C CA . ALA A 1 98 ? 4.537 4.041 8.540 1.00 96.19 98 ALA A CA 1
ATOM 759 C C . ALA A 1 98 ? 3.114 3.567 8.228 1.00 96.19 98 ALA A C 1
ATOM 761 O O . ALA A 1 98 ? 2.900 2.730 7.359 1.00 96.19 98 ALA A O 1
ATOM 762 N N . TRP A 1 99 ? 2.141 4.040 8.998 1.00 97.31 99 TRP A N 1
ATOM 763 C CA . TRP A 1 99 ? 0.726 3.734 8.837 1.00 97.31 99 TRP A CA 1
ATOM 764 C C . TRP A 1 99 ? 0.114 4.479 7.645 1.00 97.31 99 TRP A C 1
ATOM 766 O O . TRP A 1 99 ? 0.595 5.523 7.201 1.00 97.31 99 TRP A O 1
ATOM 776 N N . GLY A 1 100 ? -0.979 3.927 7.124 1.00 96.19 100 GLY A N 1
ATOM 777 C CA . GLY A 1 100 ? -1.702 4.496 5.991 1.00 96.19 100 GLY A CA 1
ATOM 778 C C . GLY A 1 100 ? -1.126 4.127 4.631 1.00 96.19 100 GLY A C 1
ATOM 779 O O . GLY A 1 100 ? -1.596 4.655 3.636 1.00 96.19 100 GLY A O 1
ATOM 780 N N . GLN A 1 101 ? -0.154 3.212 4.571 1.00 95.88 101 GLN A N 1
ATOM 781 C CA . GLN A 1 101 ? 0.407 2.672 3.322 1.00 95.88 101 GLN A CA 1
ATOM 782 C C . GLN A 1 101 ? -0.665 2.027 2.443 1.00 95.88 101 GLN A C 1
ATOM 784 O O . GLN A 1 101 ? -0.564 2.051 1.226 1.00 95.88 101 GLN A O 1
ATOM 789 N N . TRP A 1 102 ? -1.720 1.502 3.068 1.00 97.44 102 TRP A N 1
ATOM 790 C CA . TRP A 1 102 ? -2.925 1.061 2.384 1.00 97.44 102 TRP A CA 1
ATOM 791 C C . TRP A 1 102 ? -4.144 1.222 3.290 1.00 97.44 102 TRP A C 1
ATOM 793 O O . TRP A 1 102 ? -4.010 1.160 4.517 1.00 97.44 102 TRP A O 1
ATOM 803 N N . THR A 1 103 ? -5.340 1.378 2.719 1.00 96.81 103 THR A N 1
ATOM 804 C CA . THR A 1 103 ? -6.590 1.384 3.490 1.00 96.81 103 THR A CA 1
ATOM 805 C C . THR A 1 103 ? -7.674 0.526 2.848 1.00 96.81 103 THR A C 1
ATOM 807 O O . THR A 1 103 ? -7.777 0.429 1.629 1.00 96.81 103 THR A O 1
ATOM 810 N N . ILE A 1 104 ? -8.510 -0.104 3.674 1.00 96.62 104 ILE A N 1
ATOM 811 C CA . ILE A 1 104 ? -9.715 -0.811 3.223 1.00 96.62 104 ILE A CA 1
ATOM 812 C C . ILE A 1 104 ? -10.899 -0.350 4.065 1.00 96.62 104 ILE A C 1
ATOM 814 O O . ILE A 1 104 ? -10.978 -0.666 5.254 1.00 96.62 104 ILE A O 1
ATOM 818 N N . SER A 1 105 ? -11.825 0.378 3.441 1.00 95.12 105 SER A N 1
ATOM 819 C CA . SER A 1 105 ? -13.092 0.779 4.056 1.00 95.12 105 SER A CA 1
ATOM 820 C C . SER A 1 105 ? -13.972 -0.453 4.333 1.00 95.12 105 SER A C 1
ATOM 822 O O . SER A 1 105 ? -14.121 -1.333 3.485 1.00 95.12 105 SER A O 1
ATOM 824 N N . GLN A 1 106 ? -14.565 -0.533 5.527 1.00 92.56 106 GLN A N 1
ATOM 825 C CA . GLN A 1 106 ? -15.545 -1.557 5.903 1.00 92.56 106 GLN A CA 1
ATOM 826 C C . GLN A 1 106 ? -16.630 -0.934 6.794 1.00 92.56 10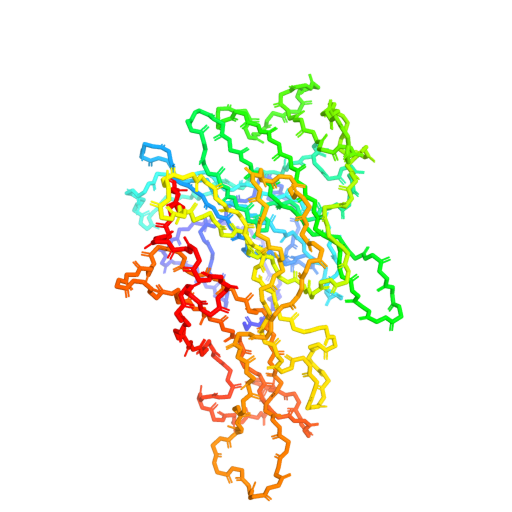6 GLN A C 1
ATOM 828 O O . GLN A 1 106 ? -16.479 -0.841 8.013 1.00 92.56 106 GLN A O 1
ATOM 833 N N . GLY A 1 107 ? -17.734 -0.508 6.172 1.00 92.12 107 GLY A N 1
ATOM 834 C CA . GLY A 1 107 ? -18.785 0.250 6.857 1.00 92.12 107 GLY A CA 1
ATOM 835 C C . GLY A 1 107 ? -18.229 1.550 7.449 1.00 92.12 107 GLY A C 1
ATOM 836 O O . GLY A 1 107 ? -17.532 2.300 6.758 1.00 92.12 107 GLY A O 1
ATOM 837 N N . ASP A 1 108 ? -18.484 1.768 8.740 1.00 94.06 108 ASP A N 1
ATOM 838 C CA . ASP A 1 108 ? -17.986 2.925 9.505 1.00 94.06 108 ASP A CA 1
ATOM 839 C C . ASP A 1 108 ? -16.536 2.773 9.976 1.00 94.06 108 ASP A C 1
ATOM 841 O O . ASP A 1 108 ? -15.948 3.703 10.532 1.00 94.06 108 ASP A O 1
ATOM 845 N N . SER A 1 109 ? -15.950 1.591 9.784 1.00 95.56 109 SER A N 1
ATOM 846 C CA . SER A 1 109 ? -14.558 1.308 10.113 1.00 95.56 109 SER A CA 1
ATOM 847 C C . SER A 1 109 ? -13.677 1.351 8.871 1.00 95.56 109 SER A C 1
ATOM 849 O O . SER A 1 109 ? -14.131 1.205 7.735 1.00 95.56 109 SER A O 1
ATOM 851 N N . VAL A 1 110 ? -12.381 1.508 9.099 1.00 97.19 110 VAL A N 1
ATOM 852 C CA . VAL A 1 110 ? -11.347 1.359 8.080 1.00 97.19 110 VAL A CA 1
ATOM 853 C C . VAL A 1 110 ? -10.213 0.512 8.640 1.00 97.19 110 VAL A C 1
ATOM 855 O O . VAL A 1 110 ? -9.777 0.710 9.778 1.00 97.19 110 VAL A O 1
ATOM 858 N N . PHE A 1 111 ? -9.743 -0.447 7.846 1.00 97.94 111 PHE A N 1
ATOM 859 C CA . PHE A 1 111 ? -8.450 -1.076 8.081 1.00 97.94 111 PHE A CA 1
ATOM 860 C C . PHE A 1 111 ? -7.366 -0.184 7.512 1.00 97.94 111 PHE A C 1
ATOM 862 O O . PHE A 1 111 ? -7.439 0.214 6.352 1.00 97.94 111 PHE A O 1
ATOM 869 N N . VAL A 1 112 ? -6.361 0.103 8.324 1.00 98.12 112 VAL A N 1
ATOM 870 C CA . VAL A 1 112 ? -5.222 0.938 7.970 1.00 98.12 112 VAL A CA 1
ATOM 871 C C . VAL A 1 112 ? -3.986 0.068 8.068 1.00 98.12 112 VAL A C 1
ATOM 873 O O . VAL A 1 112 ? -3.640 -0.421 9.143 1.00 98.12 112 VAL A O 1
ATOM 876 N N . TYR A 1 113 ? -3.337 -0.146 6.935 1.00 98.25 113 TYR A N 1
ATOM 877 C CA . TYR A 1 113 ? -2.124 -0.936 6.856 1.00 98.25 113 TYR A CA 1
ATOM 878 C C . TYR A 1 113 ? -0.907 -0.031 6.930 1.00 98.25 113 TYR A C 1
ATOM 880 O O . TYR A 1 113 ? -0.948 1.132 6.522 1.00 98.25 113 TYR A O 1
ATOM 888 N N . GLY A 1 114 ? 0.182 -0.566 7.459 1.00 97.31 114 GLY A N 1
ATOM 889 C CA . GLY A 1 114 ? 1.443 0.148 7.541 1.00 97.31 114 GLY A CA 1
ATOM 890 C C . GLY A 1 114 ? 2.632 -0.746 7.258 1.00 97.31 114 GLY A C 1
ATOM 891 O O . GLY A 1 114 ? 2.521 -1.970 7.316 1.00 97.31 114 GLY A O 1
ATOM 892 N N . THR A 1 115 ? 3.767 -0.121 6.968 1.00 95.81 115 THR A N 1
ATOM 893 C CA . THR A 1 115 ? 5.041 -0.805 6.747 1.00 95.81 115 THR A CA 1
ATOM 894 C C . THR A 1 115 ? 6.081 -0.349 7.762 1.00 95.81 115 THR A C 1
ATOM 896 O O . THR A 1 115 ? 6.057 0.781 8.256 1.00 95.81 115 THR A O 1
ATOM 899 N N . LYS A 1 116 ? 6.995 -1.247 8.118 1.00 94.00 116 LYS A N 1
ATOM 900 C CA . LYS A 1 116 ? 8.169 -0.933 8.937 1.00 94.00 116 LYS A CA 1
ATOM 901 C C . LYS A 1 116 ? 9.351 -1.744 8.438 1.00 94.00 116 LYS A C 1
ATOM 903 O O . LYS A 1 116 ? 9.186 -2.930 8.157 1.00 94.00 116 LYS A O 1
ATOM 908 N N . LEU A 1 117 ? 10.523 -1.114 8.368 1.00 89.50 117 LEU A N 1
ATOM 909 C CA . LEU A 1 117 ? 11.774 -1.819 8.104 1.00 89.50 117 LEU A CA 1
ATOM 910 C C . LEU A 1 117 ? 11.941 -2.937 9.141 1.00 89.50 117 LEU A C 1
ATOM 912 O O . LEU A 1 117 ? 11.870 -2.687 10.345 1.00 89.50 117 LEU A O 1
ATOM 916 N N . TYR A 1 118 ? 12.113 -4.160 8.657 1.00 84.06 118 TYR A N 1
ATOM 917 C CA . TYR A 1 118 ? 12.145 -5.368 9.472 1.00 84.06 118 TYR A CA 1
ATOM 918 C C . TYR A 1 118 ? 13.539 -5.991 9.482 1.00 84.06 118 TYR A C 1
ATOM 920 O O . TYR A 1 118 ? 14.047 -6.328 10.547 1.00 84.06 118 TYR A O 1
ATOM 928 N N . GLU A 1 119 ? 14.185 -6.072 8.318 1.00 77.88 119 GLU A N 1
ATOM 929 C CA . GLU A 1 119 ? 15.547 -6.585 8.189 1.00 77.88 119 GLU A CA 1
ATOM 930 C C . GLU A 1 119 ? 16.437 -5.590 7.445 1.00 77.88 119 GLU A C 1
ATOM 932 O O . GLU A 1 119 ? 16.140 -5.177 6.324 1.00 77.88 119 GLU A O 1
ATOM 937 N N . THR A 1 120 ? 17.551 -5.217 8.070 1.00 74.12 120 THR A N 1
ATOM 938 C CA . THR A 1 120 ? 18.481 -4.211 7.542 1.00 74.12 120 THR A CA 1
ATOM 939 C C . THR A 1 120 ? 19.399 -4.766 6.456 1.00 74.12 120 THR A C 1
ATOM 941 O O . THR A 1 120 ? 19.734 -4.033 5.532 1.00 74.12 120 THR A O 1
ATOM 944 N N . THR A 1 121 ? 19.761 -6.052 6.521 1.00 65.25 121 THR A N 1
ATOM 945 C CA . THR A 1 121 ? 20.685 -6.709 5.577 1.00 65.25 121 THR A CA 1
ATOM 946 C C . THR A 1 121 ? 20.164 -6.700 4.141 1.00 65.25 121 THR A C 1
ATOM 948 O O . THR A 1 121 ? 20.915 -6.417 3.214 1.00 65.25 121 THR A O 1
ATOM 951 N N . TYR A 1 122 ? 18.869 -6.970 3.964 1.00 61.88 122 TYR A N 1
ATOM 952 C CA . TYR A 1 122 ? 18.205 -7.034 2.654 1.00 61.88 122 TYR A CA 1
ATOM 953 C C . TYR A 1 122 ? 17.181 -5.907 2.456 1.00 61.88 122 TYR A C 1
ATOM 955 O O . TYR A 1 122 ? 16.364 -5.955 1.538 1.00 61.88 122 TYR A O 1
ATOM 963 N N . ASN A 1 123 ? 17.197 -4.911 3.350 1.00 77.44 123 ASN A N 1
ATOM 964 C CA . ASN A 1 123 ? 16.287 -3.768 3.356 1.00 77.44 123 ASN A CA 1
ATOM 965 C C . ASN A 1 123 ? 14.804 -4.169 3.192 1.00 77.44 123 ASN A C 1
ATOM 967 O O . ASN A 1 123 ? 14.060 -3.561 2.417 1.00 77.44 123 ASN A O 1
ATOM 971 N N . THR A 1 124 ? 14.378 -5.231 3.886 1.00 89.69 124 THR A N 1
ATOM 972 C CA . THR A 1 124 ? 13.010 -5.752 3.766 1.00 89.69 124 THR A CA 1
ATOM 973 C C . THR A 1 124 ? 12.100 -5.146 4.817 1.00 89.69 124 THR A C 1
ATOM 975 O O . THR A 1 124 ? 12.481 -4.924 5.969 1.00 89.69 124 THR A O 1
ATOM 978 N N . SER A 1 125 ? 10.864 -4.886 4.415 1.00 93.38 125 SER A N 1
ATOM 979 C CA . SER A 1 125 ? 9.811 -4.372 5.275 1.00 93.38 125 SER A CA 1
ATOM 980 C C . SER A 1 125 ? 8.865 -5.483 5.715 1.00 93.38 125 SER A C 1
ATOM 982 O O . SER A 1 125 ? 8.718 -6.523 5.068 1.00 93.38 125 SER A O 1
ATOM 984 N N . ALA A 1 126 ? 8.187 -5.237 6.827 1.00 95.88 126 ALA A N 1
ATOM 985 C CA . ALA A 1 126 ? 7.027 -5.996 7.247 1.00 95.88 126 ALA A CA 1
ATOM 986 C C . ALA A 1 126 ? 5.763 -5.139 7.154 1.00 95.88 126 ALA A C 1
ATOM 988 O O . ALA A 1 126 ? 5.805 -3.933 7.403 1.00 95.88 126 ALA A O 1
ATOM 989 N N . ALA A 1 127 ? 4.648 -5.777 6.805 1.00 97.75 127 ALA A N 1
ATOM 990 C CA . ALA A 1 127 ? 3.320 -5.186 6.800 1.00 97.75 127 ALA A CA 1
ATOM 991 C C . ALA A 1 127 ? 2.614 -5.424 8.137 1.00 97.75 127 ALA A C 1
ATOM 993 O O . ALA A 1 127 ? 2.724 -6.496 8.733 1.00 97.75 127 ALA A O 1
ATOM 994 N N . TYR A 1 128 ? 1.840 -4.433 8.562 1.00 98.38 128 TYR A N 1
ATOM 995 C CA . TYR A 1 128 ? 1.045 -4.415 9.787 1.00 98.38 128 TYR A CA 1
ATOM 996 C C . TYR A 1 128 ? -0.363 -3.925 9.463 1.00 98.38 128 TYR A C 1
ATOM 998 O O . TYR A 1 128 ? -0.572 -3.264 8.445 1.00 98.38 128 TYR A O 1
ATOM 1006 N N . VAL A 1 129 ? -1.326 -4.206 10.341 1.00 98.62 129 VAL A N 1
ATOM 1007 C CA . VAL A 1 129 ? -2.706 -3.738 10.177 1.00 98.62 129 VAL A CA 1
ATOM 1008 C C . VAL A 1 129 ? -3.299 -3.250 11.495 1.00 98.62 129 VAL A C 1
ATOM 1010 O O . VAL A 1 129 ? -3.141 -3.862 12.555 1.00 98.62 129 VAL A O 1
ATOM 1013 N N . ALA A 1 130 ? -4.001 -2.129 11.406 1.00 98.44 130 ALA A N 1
ATOM 1014 C CA . ALA A 1 130 ? -4.840 -1.570 12.447 1.00 98.44 130 ALA A CA 1
ATOM 1015 C C . ALA A 1 130 ? -6.272 -1.402 11.925 1.00 98.44 130 ALA A C 1
ATOM 1017 O O . ALA A 1 130 ? -6.508 -1.405 10.717 1.00 98.44 130 ALA A O 1
ATOM 1018 N N . ARG A 1 131 ? -7.234 -1.233 12.829 1.00 97.94 131 ARG A N 1
ATOM 1019 C CA . ARG A 1 131 ? -8.600 -0.807 12.509 1.00 97.94 131 ARG A CA 1
ATOM 1020 C C . ARG A 1 131 ? -9.014 0.357 13.396 1.00 97.94 131 ARG A C 1
ATOM 1022 O O . ARG A 1 131 ? -8.625 0.418 14.564 1.00 97.94 131 ARG A O 1
ATOM 1029 N N . VAL A 1 132 ? -9.822 1.249 12.847 1.00 98.00 132 VAL A N 1
ATOM 1030 C CA . VAL A 1 132 ? -10.324 2.445 13.530 1.00 98.00 132 VAL A CA 1
ATOM 1031 C C . VAL A 1 132 ? -11.661 2.852 12.915 1.00 98.00 132 VAL A C 1
ATOM 1033 O O . VAL A 1 132 ? -11.920 2.566 11.744 1.00 98.00 132 VAL A O 1
ATOM 1036 N N . LEU A 1 133 ? -12.519 3.514 13.690 1.00 97.31 133 LEU A N 1
ATOM 1037 C CA . LEU A 1 133 ? -13.693 4.187 13.134 1.00 97.31 133 LEU A CA 1
ATOM 1038 C C . LEU A 1 133 ? -13.255 5.380 12.280 1.00 97.31 133 LEU A C 1
ATOM 1040 O O . LEU A 1 133 ? -12.373 6.142 12.676 1.00 97.31 133 LEU A O 1
ATOM 1044 N N . LYS A 1 134 ? -13.913 5.603 11.142 1.00 95.56 134 LYS A N 1
ATOM 1045 C CA . LYS A 1 134 ? -13.611 6.724 10.235 1.00 95.56 134 LYS A CA 1
ATOM 1046 C C . LYS A 1 134 ? -13.684 8.085 10.944 1.00 95.56 134 LYS A C 1
ATOM 1048 O O . LYS A 1 134 ? -12.874 8.964 10.689 1.00 95.56 134 LYS A O 1
ATOM 1053 N N . THR A 1 135 ? -14.572 8.234 11.926 1.00 95.00 135 THR A N 1
ATOM 1054 C CA . THR A 1 135 ? -14.714 9.452 12.749 1.00 95.00 135 THR A CA 1
ATOM 1055 C C . THR A 1 135 ? -13.617 9.636 13.807 1.00 95.00 135 THR A C 1
ATOM 1057 O O . THR A 1 135 ? -13.579 10.661 14.488 1.00 95.00 135 THR A O 1
ATOM 1060 N N . LYS A 1 136 ? -12.723 8.654 13.977 1.00 96.44 136 LYS A N 1
ATOM 1061 C CA . LYS A 1 136 ? -11.702 8.603 15.035 1.00 96.44 136 LYS A CA 1
ATOM 1062 C C . LYS A 1 136 ? -10.266 8.550 14.507 1.00 96.44 136 LYS A C 1
ATOM 1064 O O . LYS A 1 136 ? -9.344 8.355 15.294 1.00 96.44 136 LYS A O 1
ATOM 1069 N N . LEU A 1 137 ? -10.042 8.784 13.211 1.00 94.88 137 LEU A N 1
ATOM 1070 C CA . LEU A 1 137 ? -8.707 8.729 12.591 1.00 94.88 137 LEU A CA 1
ATOM 1071 C C . LEU A 1 137 ? -7.662 9.592 13.313 1.00 94.88 137 LEU A C 1
ATOM 1073 O O . LEU A 1 137 ? -6.528 9.164 13.509 1.00 94.88 137 LEU A O 1
ATOM 1077 N N . LYS A 1 138 ? -8.059 10.791 13.751 1.00 92.50 138 LYS A N 1
ATOM 1078 C CA . LYS A 1 138 ? -7.191 11.751 14.457 1.00 92.50 138 LYS A CA 1
ATOM 1079 C C . LYS A 1 138 ? -7.136 11.537 15.974 1.00 92.50 138 LYS A C 1
ATOM 1081 O O . LYS A 1 138 ? -6.482 12.310 16.668 1.00 92.50 138 LYS A O 1
ATOM 1086 N N . SER A 1 139 ? -7.848 10.540 16.501 1.00 90.69 139 SER A N 1
ATOM 1087 C CA . SER A 1 139 ? -7.940 10.316 17.941 1.00 90.69 139 SER A CA 1
ATOM 1088 C C . SER A 1 139 ? -6.617 9.826 18.526 1.00 90.69 139 SER A C 1
ATOM 1090 O O . SER A 1 139 ? -5.949 8.959 17.960 1.00 90.69 139 SER A O 1
ATOM 1092 N N . SER A 1 140 ? -6.268 10.362 19.693 1.00 87.81 140 SER A N 1
ATOM 1093 C CA . SER A 1 140 ? -5.203 9.863 20.567 1.00 87.81 140 SER A CA 1
ATOM 1094 C C . SER A 1 140 ? -5.744 9.073 21.765 1.00 87.81 140 SER A C 1
ATOM 1096 O O . SER A 1 140 ? -4.970 8.652 22.624 1.00 87.81 140 SER A O 1
ATOM 1098 N N . THR A 1 141 ? -7.063 8.866 21.843 1.00 89.94 141 THR A N 1
ATOM 1099 C CA . THR A 1 141 ? -7.702 8.124 22.930 1.00 89.94 141 THR A CA 1
ATOM 1100 C C . THR A 1 141 ? -7.427 6.630 22.792 1.00 89.94 141 THR A C 1
ATOM 1102 O O . THR A 1 141 ? -7.687 6.018 21.751 1.00 89.94 141 THR A O 1
ATOM 1105 N N . ALA A 1 142 ? -6.923 6.022 23.869 1.00 83.62 142 ALA A N 1
ATOM 1106 C CA . ALA A 1 142 ? -6.654 4.593 23.906 1.00 83.62 142 ALA A CA 1
ATOM 1107 C C . ALA A 1 142 ? -7.926 3.790 23.601 1.00 83.62 142 ALA A C 1
ATOM 1109 O O . ALA A 1 142 ? -8.955 3.943 24.254 1.00 83.62 142 ALA A O 1
ATOM 1110 N N . GLY A 1 143 ? -7.828 2.901 22.615 1.00 89.00 143 GLY A N 1
ATOM 1111 C CA . GLY A 1 143 ? -8.910 2.008 22.225 1.00 89.00 143 GLY A CA 1
ATOM 1112 C C . GLY A 1 143 ? -9.795 2.482 21.078 1.00 89.00 143 GLY A C 1
ATOM 1113 O O . GLY A 1 143 ? -10.543 1.639 20.582 1.00 89.00 143 GLY A O 1
ATOM 1114 N N . ASP A 1 144 ? -9.669 3.725 20.608 1.00 96.12 144 ASP A N 1
ATOM 1115 C CA . ASP A 1 144 ? -10.277 4.142 19.335 1.00 96.12 144 ASP A CA 1
ATOM 1116 C C . ASP A 1 144 ? -9.594 3.434 18.153 1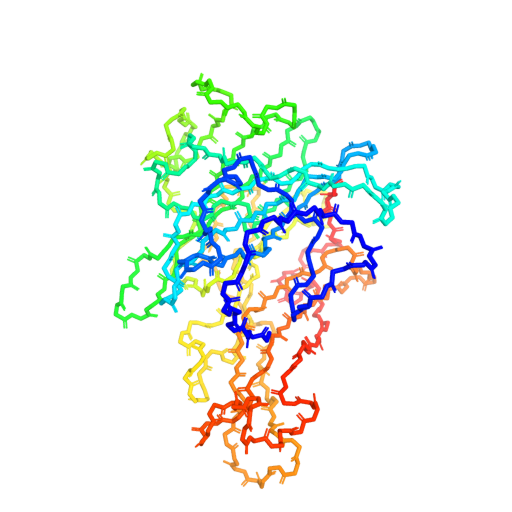.00 96.12 144 ASP A C 1
ATOM 1118 O O . ASP A 1 144 ? -10.254 2.903 17.259 1.00 96.12 144 ASP A O 1
ATOM 1122 N N . TRP A 1 145 ? -8.263 3.357 18.197 1.00 98.12 145 TRP A N 1
ATOM 1123 C CA . TRP A 1 145 ? -7.468 2.507 17.317 1.00 98.12 145 TRP A CA 1
ATOM 1124 C C . TRP A 1 145 ? -7.257 1.130 17.942 1.00 98.12 145 TRP A C 1
ATOM 1126 O O . TRP A 1 145 ? -6.962 1.009 19.135 1.00 98.12 145 TRP A O 1
ATOM 1136 N N . LYS A 1 146 ? -7.368 0.089 17.115 1.00 98.31 146 LYS A N 1
ATOM 1137 C CA . LYS A 1 146 ? -7.043 -1.291 17.475 1.00 98.31 146 LYS A CA 1
ATOM 1138 C C . LYS A 1 146 ? -5.962 -1.834 16.544 1.00 98.31 146 LYS A C 1
ATOM 1140 O O . LYS A 1 146 ? -6.130 -1.797 15.331 1.00 98.31 146 LYS A O 1
ATOM 1145 N N . PHE A 1 147 ? -4.902 -2.404 17.096 1.00 98.62 147 PHE A N 1
ATOM 1146 C CA . PHE A 1 147 ? -3.735 -2.916 16.376 1.00 98.62 147 PHE A CA 1
ATOM 1147 C C . PHE A 1 147 ? -3.691 -4.439 16.450 1.00 98.62 147 PHE A C 1
ATOM 1149 O O . PHE A 1 147 ? -3.893 -5.007 17.526 1.00 98.62 147 PHE A O 1
ATOM 1156 N N . TRP A 1 148 ? -3.468 -5.107 15.320 1.00 98.75 148 TRP A N 1
ATOM 1157 C CA . TRP A 1 148 ? -3.441 -6.567 15.276 1.00 98.75 148 TRP A CA 1
ATOM 1158 C C . TRP A 1 148 ? -2.161 -7.107 15.917 1.00 98.75 148 TRP A C 1
ATOM 1160 O O . TRP A 1 148 ? -1.061 -6.754 15.502 1.00 98.75 148 TRP A O 1
ATOM 1170 N N . THR A 1 149 ? -2.297 -7.981 16.913 1.00 98.44 149 THR A N 1
ATOM 1171 C CA . THR A 1 149 ? -1.179 -8.592 17.656 1.00 98.44 149 THR A CA 1
ATOM 1172 C C . THR A 1 149 ? -0.697 -9.906 17.038 1.00 98.44 149 THR A C 1
ATOM 1174 O O . THR A 1 149 ? 0.17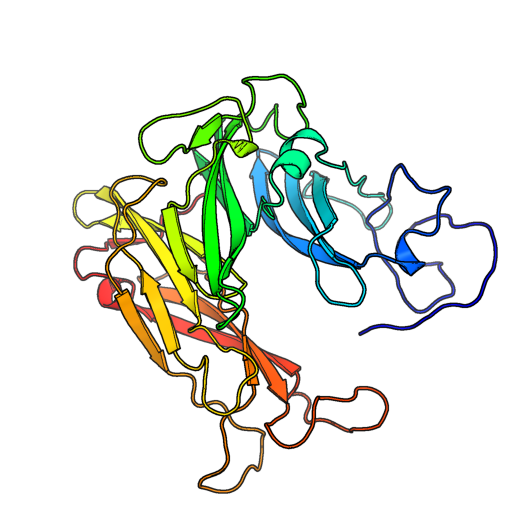6 -10.566 17.592 1.00 98.44 149 THR A O 1
ATOM 1177 N N . GLY A 1 150 ? -1.283 -10.323 15.912 1.00 97.56 150 GLY A N 1
ATOM 1178 C CA . GLY A 1 150 ? -1.091 -11.654 15.330 1.00 97.56 150 GLY A CA 1
ATOM 1179 C C . GLY A 1 150 ? -2.197 -12.635 15.721 1.00 97.56 150 GLY A C 1
ATOM 1180 O O . GLY A 1 150 ? -2.511 -13.535 14.947 1.00 97.56 150 GLY A O 1
ATOM 1181 N N . THR A 1 151 ? -2.832 -12.432 16.879 1.00 97.38 151 THR A N 1
ATOM 1182 C CA . THR A 1 151 ? -3.896 -13.312 17.399 1.00 97.38 151 THR A CA 1
ATOM 1183 C C . THR A 1 151 ? -5.116 -12.555 17.921 1.00 97.38 151 THR A C 1
ATOM 1185 O O . THR A 1 151 ? -6.208 -13.116 17.990 1.00 97.38 151 THR A O 1
ATOM 1188 N N . SER A 1 152 ? -4.962 -11.283 18.286 1.00 98.06 152 SER A N 1
ATOM 1189 C CA . SER A 1 152 ? -6.010 -10.456 18.880 1.00 98.06 152 SER A CA 1
ATOM 1190 C C . SER A 1 152 ? -5.834 -8.973 18.529 1.00 98.06 152 SER A C 1
ATOM 1192 O O . SER A 1 152 ? -4.932 -8.580 17.790 1.00 98.06 152 SER A O 1
ATOM 1194 N N . TRP A 1 153 ? -6.728 -8.125 19.034 1.00 98.19 153 TRP A N 1
ATOM 1195 C CA . TRP A 1 153 ? -6.676 -6.678 18.838 1.00 98.19 153 TRP A CA 1
ATOM 1196 C C . TRP A 1 153 ? -6.232 -5.983 20.126 1.00 98.19 153 TRP A C 1
ATOM 1198 O O . TRP A 1 153 ? -6.888 -6.118 21.156 1.00 98.19 153 TRP A O 1
ATOM 1208 N N . SER A 1 154 ? -5.156 -5.204 20.055 1.00 98.00 154 SER A N 1
ATOM 1209 C CA . SER A 1 154 ? -4.639 -4.392 21.160 1.00 98.00 154 SER A CA 1
ATOM 1210 C C . SER A 1 154 ? -4.985 -2.921 20.975 1.00 98.00 154 SER A C 1
ATOM 1212 O O . SER A 1 154 ? -5.127 -2.447 19.853 1.00 98.00 154 SER A O 1
ATOM 1214 N N . ASN A 1 155 ? -5.070 -2.173 22.071 1.00 96.75 155 ASN A N 1
ATOM 1215 C CA . ASN A 1 155 ? -5.153 -0.716 22.007 1.00 96.75 155 ASN A CA 1
ATOM 1216 C C . ASN A 1 155 ? -3.768 -0.083 21.807 1.00 96.75 155 ASN A C 1
ATOM 1218 O O . ASN A 1 155 ? -3.706 1.080 21.458 1.00 96.75 155 ASN A O 1
ATOM 1222 N N . SER A 1 156 ? -2.663 -0.806 22.022 1.00 95.88 156 SER A N 1
ATOM 1223 C CA . SER A 1 156 ? -1.314 -0.234 21.931 1.00 95.88 156 SER A CA 1
ATOM 1224 C C . SER A 1 156 ? -0.734 -0.327 20.512 1.00 95.88 156 SER A C 1
ATOM 1226 O O . SER A 1 156 ? -0.608 -1.444 20.001 1.00 95.88 156 SER A O 1
ATOM 1228 N N . PRO A 1 157 ? -0.277 0.786 19.904 1.00 95.25 157 PRO A N 1
ATOM 1229 C CA . PRO A 1 157 ? 0.404 0.766 18.608 1.00 95.25 157 PRO A CA 1
ATOM 1230 C C . PRO A 1 157 ? 1.681 -0.084 18.607 1.00 95.25 157 PRO A C 1
ATOM 1232 O O . PRO A 1 157 ? 2.015 -0.709 17.604 1.00 95.25 157 PRO A O 1
ATOM 1235 N N . THR A 1 158 ? 2.396 -0.137 19.735 1.00 96.38 158 THR A N 1
ATOM 1236 C CA . THR A 1 158 ? 3.641 -0.911 19.878 1.00 96.38 158 THR A CA 1
ATOM 1237 C C . THR A 1 158 ? 3.411 -2.418 19.988 1.00 96.38 158 THR A C 1
ATOM 1239 O O . THR A 1 158 ? 4.362 -3.180 19.857 1.00 96.38 158 THR A O 1
ATOM 1242 N N . ALA A 1 159 ? 2.166 -2.858 20.198 1.00 97.38 159 ALA A N 1
ATOM 1243 C CA . ALA A 1 159 ? 1.804 -4.274 20.251 1.00 97.38 159 ALA A CA 1
ATOM 1244 C C . ALA A 1 159 ? 1.484 -4.870 18.867 1.00 97.38 159 ALA A C 1
ATOM 1246 O O . ALA A 1 159 ? 1.136 -6.047 18.781 1.00 97.38 159 ALA A O 1
ATOM 1247 N N . ALA A 1 160 ? 1.550 -4.070 17.795 1.00 98.12 160 ALA A N 1
ATOM 1248 C CA . ALA A 1 160 ? 1.272 -4.538 16.444 1.00 98.12 160 ALA A CA 1
ATOM 1249 C C . ALA A 1 160 ? 2.298 -5.597 16.003 1.00 98.12 160 ALA A C 1
ATOM 1251 O O . ALA A 1 160 ? 3.506 -5.357 16.039 1.00 98.12 160 ALA A O 1
ATOM 1252 N N . ALA A 1 161 ? 1.812 -6.745 15.535 1.00 98.06 161 ALA A N 1
ATOM 1253 C CA . ALA A 1 161 ? 2.634 -7.815 14.980 1.00 98.06 161 ALA A CA 1
ATOM 1254 C C . ALA A 1 161 ? 2.533 -7.841 13.446 1.00 98.06 161 ALA A C 1
ATOM 1256 O O . ALA A 1 161 ? 1.501 -7.447 12.887 1.00 98.06 161 ALA A O 1
ATOM 1257 N N . PRO A 1 162 ? 3.591 -8.294 12.749 1.00 97.62 162 PRO A N 1
ATOM 1258 C CA . PRO A 1 162 ? 3.588 -8.325 11.298 1.00 97.62 162 PRO A CA 1
ATOM 1259 C C . PRO A 1 162 ? 2.580 -9.354 10.769 1.00 97.62 162 PRO A C 1
ATOM 1261 O O . PRO A 1 162 ? 2.534 -10.491 11.232 1.00 97.62 162 PRO A O 1
ATOM 1264 N N . ILE A 1 163 ? 1.806 -8.964 9.756 1.00 98.12 163 ILE A N 1
ATOM 1265 C CA . ILE A 1 163 ? 0.937 -9.869 8.980 1.00 98.12 163 ILE A CA 1
ATOM 1266 C C . ILE A 1 163 ? 1.692 -10.535 7.821 1.00 98.12 163 ILE A C 1
ATOM 1268 O O . ILE A 1 163 ? 1.247 -11.553 7.292 1.00 98.12 163 ILE A O 1
ATOM 1272 N N . ARG A 1 164 ? 2.833 -9.953 7.425 1.00 97.06 164 ARG A N 1
ATOM 1273 C CA . ARG A 1 164 ? 3.778 -10.476 6.432 1.00 97.06 164 ARG A CA 1
ATOM 1274 C C . ARG A 1 164 ? 5.119 -9.755 6.572 1.00 97.06 164 ARG A C 1
ATOM 1276 O O . ARG A 1 164 ? 5.142 -8.535 6.686 1.00 97.06 164 ARG A O 1
ATOM 1283 N N . THR A 1 165 ? 6.222 -10.490 6.550 1.00 95.75 165 THR A N 1
ATOM 1284 C CA . THR A 1 165 ? 7.600 -9.958 6.493 1.00 95.75 165 THR A CA 1
ATOM 1285 C C . THR A 1 165 ? 8.175 -10.115 5.083 1.00 95.75 165 THR A C 1
ATOM 1287 O O . THR A 1 165 ? 7.525 -10.728 4.241 1.00 95.75 165 THR A O 1
ATOM 1290 N N . GLY A 1 166 ? 9.378 -9.610 4.800 1.00 93.75 166 GLY A N 1
ATOM 1291 C CA . GLY A 1 166 ? 10.052 -9.865 3.519 1.00 93.75 166 GLY A CA 1
ATOM 1292 C C . GLY A 1 166 ? 9.421 -9.152 2.318 1.00 93.75 166 GLY A C 1
ATOM 1293 O O . GLY A 1 166 ? 9.494 -9.661 1.203 1.00 93.75 166 GLY A O 1
ATOM 1294 N N . LEU A 1 167 ? 8.762 -8.017 2.552 1.00 94.56 167 LEU A N 1
ATOM 1295 C CA . LEU A 1 167 ? 8.167 -7.178 1.512 1.00 94.56 167 LEU A CA 1
ATOM 1296 C C . LEU A 1 167 ? 9.122 -6.052 1.112 1.00 94.56 167 LEU A C 1
ATOM 1298 O O . LEU A 1 167 ? 10.006 -5.671 1.884 1.00 94.56 167 LEU A O 1
ATOM 1302 N N . SER A 1 168 ? 8.927 -5.486 -0.077 1.00 91.81 168 SER A N 1
ATOM 1303 C CA . SER A 1 168 ? 9.555 -4.213 -0.440 1.00 91.81 168 SER A CA 1
ATOM 1304 C C . SER A 1 168 ? 8.888 -3.019 0.271 1.00 91.81 168 SER A C 1
ATOM 1306 O O . SER A 1 168 ? 8.113 -3.178 1.214 1.00 91.81 168 SER A O 1
ATOM 1308 N N . ASN A 1 169 ? 9.234 -1.803 -0.141 1.00 78.75 169 ASN A N 1
ATOM 1309 C CA . ASN A 1 169 ? 8.873 -0.553 0.521 1.00 78.75 169 ASN A CA 1
ATOM 1310 C C . ASN A 1 169 ? 7.386 -0.156 0.428 1.00 78.75 169 ASN A C 1
ATOM 1312 O O . ASN A 1 169 ? 6.903 0.490 1.357 1.00 78.75 169 ASN A O 1
ATOM 1316 N N . HIS A 1 170 ? 6.667 -0.533 -0.637 1.00 85.88 170 HIS A N 1
ATOM 1317 C CA . HIS A 1 170 ? 5.256 -0.165 -0.840 1.00 85.88 170 HIS A CA 1
ATOM 1318 C C . HIS A 1 170 ? 4.302 -1.336 -0.577 1.00 85.88 170 HIS A C 1
ATOM 1320 O O . HIS A 1 170 ? 4.630 -2.488 -0.852 1.00 85.88 170 HIS A O 1
ATOM 1326 N N . LEU A 1 171 ? 3.098 -1.062 -0.074 1.00 91.06 171 LEU A N 1
ATOM 1327 C CA . LEU A 1 171 ? 2.116 -2.091 0.267 1.00 91.06 171 LEU A CA 1
ATOM 1328 C C . LEU A 1 171 ? 0.772 -1.844 -0.420 1.00 91.06 171 LEU A C 1
ATOM 1330 O O . LEU A 1 171 ? 0.155 -0.808 -0.203 1.00 91.06 171 LEU A O 1
ATOM 1334 N N . SER A 1 172 ? 0.259 -2.842 -1.140 1.00 96.69 172 SER A N 1
ATOM 1335 C CA . SER A 1 172 ? -1.144 -2.879 -1.563 1.00 96.69 172 SER A CA 1
ATOM 1336 C C . SER A 1 172 ? -1.835 -4.120 -1.018 1.00 96.69 172 SER A C 1
ATOM 1338 O O . SER A 1 172 ? -1.348 -5.228 -1.226 1.00 96.69 172 SER A O 1
ATOM 1340 N N . VAL A 1 173 ? -2.982 -3.959 -0.352 1.00 97.62 173 VAL A N 1
ATOM 1341 C CA . VAL A 1 173 ? -3.816 -5.085 0.109 1.00 97.62 173 VAL A CA 1
ATOM 1342 C C . VAL A 1 173 ? -5.154 -5.048 -0.612 1.00 97.62 173 VAL A C 1
ATOM 1344 O O . VAL A 1 173 ? -6.034 -4.256 -0.287 1.00 97.62 173 VAL A O 1
ATOM 1347 N N . VAL A 1 174 ? -5.329 -5.907 -1.605 1.00 97.38 174 VAL A N 1
ATOM 1348 C CA . VAL A 1 174 ? -6.514 -5.865 -2.463 1.00 97.38 174 VAL A CA 1
ATOM 1349 C C . VAL A 1 174 ? -7.572 -6.818 -1.929 1.00 97.38 174 VAL A C 1
ATOM 1351 O O . VAL A 1 174 ? -7.300 -7.995 -1.685 1.00 97.38 174 VAL A O 1
ATOM 1354 N N . LYS A 1 175 ? -8.791 -6.302 -1.753 1.00 97.38 175 LYS A N 1
ATOM 1355 C CA . LYS A 1 175 ? -9.981 -7.101 -1.462 1.00 97.38 175 LYS A CA 1
ATOM 1356 C C . LYS A 1 175 ? -10.639 -7.577 -2.760 1.00 97.38 175 LYS A C 1
ATOM 1358 O O . LYS A 1 175 ? -10.933 -6.779 -3.648 1.00 97.38 175 LYS A O 1
ATOM 1363 N N . PHE A 1 176 ? -10.953 -8.862 -2.815 1.00 97.44 176 PHE A N 1
ATOM 1364 C CA . PHE A 1 176 ? -11.644 -9.543 -3.905 1.00 97.44 176 PHE A CA 1
ATOM 1365 C C . PHE A 1 176 ? -12.906 -10.245 -3.400 1.00 97.44 176 PHE A C 1
ATOM 1367 O O . PHE A 1 176 ? -13.073 -10.451 -2.194 1.00 97.44 176 PHE A O 1
ATOM 1374 N N . LEU A 1 177 ? -13.760 -10.667 -4.330 1.00 97.44 177 LEU A N 1
ATOM 1375 C CA . LEU A 1 177 ? -14.754 -11.716 -4.117 1.00 97.44 177 LEU A CA 1
ATOM 1376 C C . LEU A 1 177 ? -14.349 -12.953 -4.912 1.00 97.44 177 LEU A C 1
ATOM 1378 O O . LEU A 1 177 ? -13.959 -12.853 -6.077 1.00 97.44 177 LEU A O 1
ATOM 1382 N N . ASN A 1 178 ? -14.462 -14.120 -4.286 1.00 97.44 178 ASN A N 1
ATOM 1383 C CA . ASN A 1 178 ? -14.378 -15.385 -5.006 1.00 97.44 178 ASN A CA 1
ATOM 1384 C C . ASN A 1 178 ? -15.714 -15.728 -5.694 1.00 97.44 178 ASN A C 1
ATOM 1386 O O . ASN A 1 178 ? -16.724 -15.050 -5.498 1.00 97.44 178 ASN A O 1
ATOM 1390 N N . THR A 1 179 ? -15.739 -16.804 -6.476 1.00 96.94 179 THR A N 1
ATOM 1391 C CA . THR A 1 179 ? -16.930 -17.299 -7.190 1.00 96.94 179 THR A CA 1
ATOM 1392 C C . THR A 1 179 ? -18.099 -17.660 -6.273 1.00 96.94 179 THR A C 1
ATOM 1394 O O . THR A 1 179 ? -19.238 -17.687 -6.725 1.00 96.94 179 THR A O 1
ATOM 1397 N N . SER A 1 180 ? -17.846 -17.901 -4.985 1.00 97.31 180 SER A N 1
ATOM 1398 C CA . SER A 1 180 ? -18.876 -18.117 -3.960 1.00 97.31 180 SER A CA 1
ATOM 1399 C C . SER A 1 180 ? -19.342 -16.821 -3.279 1.00 97.31 180 SER A C 1
ATOM 1401 O O . SER A 1 180 ? -20.070 -16.885 -2.292 1.00 97.31 180 SER A O 1
ATOM 1403 N N . GLY A 1 181 ? -18.897 -15.648 -3.739 1.00 96.69 181 GLY A N 1
ATOM 1404 C CA . GLY A 1 181 ? -19.249 -14.350 -3.155 1.00 96.69 181 GLY A CA 1
ATOM 1405 C C . GLY A 1 181 ? -18.577 -14.056 -1.810 1.00 96.69 181 GLY A C 1
ATOM 1406 O O . GLY A 1 181 ? -18.987 -13.140 -1.100 1.00 96.69 181 GLY A O 1
ATOM 1407 N N . GLN A 1 182 ? -17.549 -14.814 -1.427 1.00 97.50 182 GLN A N 1
ATOM 1408 C CA . GLN A 1 182 ? -16.826 -14.606 -0.177 1.00 97.50 182 GLN A CA 1
ATOM 1409 C C . GLN A 1 182 ? -15.635 -13.673 -0.383 1.00 97.50 182 GLN A C 1
ATOM 1411 O O . GLN A 1 182 ? -14.882 -13.807 -1.351 1.00 97.50 182 GLN A O 1
ATOM 1416 N N . ALA A 1 183 ? -15.420 -12.771 0.577 1.00 97.25 183 ALA A N 1
ATOM 1417 C CA . ALA A 1 183 ? -14.269 -11.881 0.562 1.00 97.25 183 ALA A CA 1
ATOM 1418 C C . ALA A 1 183 ? -12.953 -12.668 0.629 1.00 97.25 183 ALA A C 1
ATOM 1420 O O . ALA A 1 183 ? -12.818 -13.634 1.391 1.00 97.25 183 ALA A O 1
ATOM 1421 N N . ARG A 1 184 ? -11.981 -12.229 -0.167 1.00 98.00 184 ARG A N 1
ATOM 1422 C CA . ARG A 1 184 ? -10.596 -12.696 -0.138 1.00 98.00 184 ARG A CA 1
ATOM 1423 C C . ARG A 1 184 ? -9.644 -11.512 -0.208 1.00 98.00 184 ARG A C 1
ATOM 1425 O O . ARG A 1 184 ? -9.987 -10.487 -0.787 1.00 98.00 184 ARG A O 1
ATOM 1432 N N . TYR A 1 185 ? -8.464 -11.650 0.378 1.00 98.19 185 TYR A N 1
ATOM 1433 C CA . TYR A 1 185 ? -7.469 -10.585 0.457 1.00 98.19 185 TYR A CA 1
ATOM 1434 C C . TYR A 1 185 ? -6.117 -11.103 -0.019 1.00 98.19 185 TYR A C 1
ATOM 1436 O O . TYR A 1 185 ? -5.680 -12.165 0.423 1.00 98.19 185 TYR A O 1
ATOM 1444 N N . ALA A 1 186 ? -5.442 -10.340 -0.873 1.00 98.19 186 ALA A N 1
ATOM 1445 C CA . ALA A 1 186 ? -4.067 -10.616 -1.277 1.00 98.19 186 ALA A CA 1
ATOM 1446 C C . ALA A 1 186 ? -3.217 -9.352 -1.150 1.00 98.19 186 ALA A C 1
ATOM 1448 O O . ALA A 1 186 ? -3.709 -8.240 -1.362 1.00 98.19 186 ALA A O 1
ATOM 1449 N N . ILE A 1 187 ? -1.938 -9.523 -0.824 1.00 98.31 187 ILE A N 1
ATOM 1450 C CA . ILE A 1 187 ? -0.960 -8.436 -0.878 1.00 98.31 187 ILE A CA 1
ATOM 1451 C C . ILE A 1 187 ? -0.342 -8.411 -2.273 1.00 98.31 187 ILE A C 1
ATOM 1453 O O . ILE A 1 187 ? 0.167 -9.431 -2.722 1.00 98.31 187 ILE A O 1
ATOM 1457 N N . ILE A 1 188 ? -0.336 -7.256 -2.931 1.00 97.81 188 ILE A N 1
ATOM 1458 C CA . ILE A 1 188 ? 0.452 -7.019 -4.143 1.00 97.81 188 ILE A CA 1
ATOM 1459 C C . ILE A 1 188 ? 1.690 -6.228 -3.740 1.00 97.81 188 ILE A C 1
ATOM 1461 O O . ILE A 1 188 ? 1.580 -5.187 -3.089 1.00 97.81 188 ILE A O 1
ATOM 1465 N N . ASN A 1 189 ? 2.868 -6.753 -4.067 1.00 96.50 189 ASN A N 1
ATOM 1466 C CA . ASN A 1 189 ? 4.137 -6.142 -3.691 1.00 96.50 189 ASN A CA 1
ATOM 1467 C C . ASN A 1 189 ? 5.254 -6.550 -4.664 1.00 96.50 189 ASN A C 1
ATOM 1469 O O . ASN A 1 189 ? 5.238 -7.640 -5.241 1.00 96.50 189 ASN A O 1
ATOM 1473 N N . GLN A 1 190 ? 6.219 -5.655 -4.853 1.00 95.31 190 GLN A N 1
ATOM 1474 C CA . GLN A 1 190 ? 7.382 -5.895 -5.700 1.00 95.31 190 GLN A CA 1
ATOM 1475 C C . GLN A 1 190 ? 8.450 -6.703 -4.963 1.00 95.31 190 GLN A C 1
ATOM 1477 O O . GLN A 1 190 ? 8.580 -6.625 -3.745 1.00 95.31 190 GLN A O 1
ATOM 1482 N N . GLU A 1 191 ? 9.248 -7.455 -5.707 1.00 94.31 191 GLU A N 1
ATOM 1483 C CA . GLU A 1 191 ? 10.442 -8.115 -5.204 1.00 94.31 191 GLU A CA 1
ATOM 1484 C C . GLU A 1 191 ? 11.363 -7.132 -4.461 1.00 94.31 191 GLU A C 1
ATOM 1486 O O . GLU A 1 191 ? 11.514 -5.965 -4.831 1.00 94.31 191 GLU A O 1
ATOM 1491 N N . VAL A 1 192 ? 11.967 -7.621 -3.378 1.00 91.12 192 VAL A N 1
ATOM 1492 C CA . VAL A 1 192 ? 12.938 -6.874 -2.567 1.00 91.12 192 VAL A CA 1
ATOM 1493 C C . VAL A 1 192 ? 14.217 -6.577 -3.361 1.00 91.12 192 VAL A C 1
ATOM 1495 O O . VAL A 1 192 ? 14.392 -7.044 -4.485 1.00 91.12 192 VAL A O 1
ATOM 1498 N N . ASN A 1 193 ? 15.130 -5.796 -2.777 1.00 84.56 193 ASN A N 1
ATOM 1499 C CA . ASN A 1 193 ? 16.336 -5.297 -3.457 1.00 84.56 193 ASN A CA 1
ATOM 1500 C C . ASN A 1 193 ? 16.030 -4.425 -4.692 1.00 84.56 193 ASN A C 1
ATOM 1502 O O . ASN A 1 193 ? 16.846 -4.320 -5.611 1.00 84.56 193 ASN A O 1
ATOM 1506 N N . PHE A 1 194 ? 14.865 -3.766 -4.696 1.00 74.38 194 PHE A N 1
ATOM 1507 C CA . PHE A 1 194 ? 14.543 -2.704 -5.645 1.00 74.38 194 PHE A CA 1
ATOM 1508 C C . PHE A 1 194 ? 15.645 -1.628 -5.625 1.00 74.38 194 PHE A C 1
ATOM 1510 O O . PHE A 1 194 ? 16.204 -1.309 -4.575 1.00 74.38 194 PHE A O 1
ATOM 1517 N N . GLY A 1 195 ? 16.010 -1.102 -6.794 1.00 70.56 195 GLY A N 1
ATOM 1518 C CA . GLY A 1 195 ? 17.167 -0.204 -6.937 1.00 70.56 195 GLY A CA 1
ATOM 1519 C C . GLY A 1 195 ? 18.519 -0.907 -7.125 1.00 70.56 195 GLY A C 1
ATOM 1520 O O . GLY A 1 195 ? 19.513 -0.227 -7.365 1.00 70.56 195 GLY A O 1
ATOM 1521 N N . THR A 1 196 ? 18.565 -2.244 -7.087 1.00 78.94 196 THR A N 1
ATOM 1522 C CA . THR A 1 196 ? 19.727 -3.029 -7.536 1.00 78.94 196 THR A CA 1
ATOM 1523 C C . THR A 1 196 ? 19.520 -3.504 -8.973 1.00 78.94 196 THR A C 1
ATOM 1525 O O . THR A 1 196 ? 18.422 -3.887 -9.373 1.00 78.94 196 THR A O 1
ATOM 1528 N N . CYS A 1 197 ? 20.587 -3.493 -9.765 1.00 79.31 197 CYS A N 1
ATOM 1529 C CA . CYS A 1 197 ? 20.556 -3.895 -11.166 1.00 79.31 197 CYS A CA 1
ATOM 1530 C C . CYS A 1 197 ? 20.031 -5.309 -11.388 1.00 79.31 197 CYS A C 1
ATOM 1532 O O . CYS A 1 197 ? 20.530 -6.255 -10.783 1.00 79.31 197 CYS A O 1
ATOM 1534 N N . ASN A 1 198 ? 19.059 -5.444 -12.298 1.00 83.50 198 ASN A N 1
ATOM 1535 C CA . ASN A 1 198 ? 18.376 -6.701 -12.631 1.00 83.50 198 ASN A CA 1
ATOM 1536 C C . ASN A 1 198 ? 17.701 -7.409 -11.437 1.00 83.50 198 ASN A C 1
ATOM 1538 O O . ASN A 1 198 ? 17.301 -8.565 -11.563 1.00 83.50 198 ASN A O 1
ATOM 1542 N N . ALA A 1 199 ? 17.556 -6.734 -10.296 1.00 87.81 199 ALA A N 1
ATOM 1543 C CA . ALA A 1 199 ? 16.852 -7.227 -9.121 1.00 87.81 199 ALA A CA 1
ATOM 1544 C C . ALA A 1 199 ? 15.576 -6.413 -8.887 1.00 87.81 199 ALA A C 1
ATOM 1546 O O . ALA A 1 199 ? 15.366 -5.360 -9.494 1.00 87.81 199 ALA A O 1
ATOM 1547 N N . GLY A 1 200 ? 14.700 -6.913 -8.016 1.00 90.12 200 GLY A N 1
ATOM 1548 C CA . GLY A 1 200 ? 13.434 -6.246 -7.748 1.00 90.12 200 GLY A CA 1
ATOM 1549 C C . GLY A 1 200 ? 12.479 -6.287 -8.946 1.00 90.12 200 GLY A C 1
ATOM 1550 O O . GLY A 1 200 ? 11.570 -5.476 -9.013 1.00 90.12 200 GLY A O 1
ATOM 1551 N N . THR A 1 201 ? 12.680 -7.163 -9.933 1.00 92.62 201 THR A N 1
ATOM 1552 C CA . THR A 1 201 ? 11.949 -7.093 -11.213 1.00 92.62 201 THR A CA 1
ATOM 1553 C C . THR A 1 201 ? 10.631 -7.848 -11.186 1.00 92.62 201 THR A C 1
ATOM 1555 O O . THR A 1 201 ? 9.811 -7.682 -12.082 1.00 92.62 201 THR A O 1
ATOM 1558 N N . LYS A 1 202 ? 10.379 -8.679 -10.176 1.00 96.00 202 LYS A N 1
ATOM 1559 C CA . LYS A 1 202 ? 9.126 -9.434 -10.092 1.00 96.00 202 LYS A CA 1
ATOM 1560 C C . LYS A 1 202 ? 8.079 -8.684 -9.284 1.00 96.00 202 LYS A C 1
ATOM 1562 O O . LYS A 1 202 ? 8.364 -8.143 -8.221 1.00 96.00 202 LYS A O 1
ATOM 1567 N N . ILE A 1 203 ? 6.843 -8.709 -9.763 1.00 97.31 203 ILE A N 1
ATOM 1568 C CA . ILE A 1 203 ? 5.662 -8.286 -9.013 1.00 97.31 203 ILE A CA 1
ATOM 1569 C C . ILE A 1 203 ? 4.943 -9.550 -8.556 1.00 97.31 203 ILE A C 1
ATOM 1571 O O . ILE A 1 203 ? 4.638 -10.429 -9.367 1.00 97.31 203 ILE A O 1
ATOM 1575 N N . TYR A 1 204 ? 4.685 -9.642 -7.256 1.00 97.75 204 TYR A N 1
ATOM 1576 C CA . TYR A 1 204 ? 4.091 -10.811 -6.626 1.00 97.75 204 TYR A CA 1
ATOM 1577 C C . TYR A 1 204 ? 2.694 -10.513 -6.084 1.00 97.75 204 TYR A C 1
ATOM 1579 O O . TYR A 1 204 ? 2.418 -9.406 -5.616 1.00 97.75 204 TYR A O 1
ATOM 1587 N N . SER A 1 205 ? 1.850 -11.544 -6.055 1.00 97.75 205 SER A N 1
ATOM 1588 C CA . SER A 1 205 ? 0.766 -11.650 -5.079 1.00 97.75 205 SER A CA 1
ATOM 1589 C C . SER A 1 205 ? 1.206 -12.518 -3.906 1.00 97.75 205 SER A C 1
ATOM 1591 O O . SER A 1 205 ? 1.768 -13.599 -4.120 1.00 97.75 205 SER A O 1
ATOM 1593 N N . TYR A 1 206 ? 0.879 -12.094 -2.688 1.00 97.81 206 TYR A N 1
ATOM 1594 C CA . TYR A 1 206 ? 1.053 -12.884 -1.479 1.00 97.81 206 TYR A CA 1
ATOM 1595 C C . TYR A 1 206 ? -0.283 -13.204 -0.812 1.00 97.81 206 TYR A C 1
ATOM 1597 O O . TYR A 1 206 ? -1.036 -12.298 -0.444 1.00 97.81 206 TYR A O 1
ATOM 1605 N N . GLY A 1 207 ? -0.530 -14.494 -0.585 1.00 95.50 207 GLY A N 1
ATOM 1606 C CA . GLY A 1 207 ? -1.726 -14.984 0.091 1.00 95.50 207 GLY A CA 1
ATOM 1607 C C . GLY A 1 207 ? -3.026 -14.878 -0.705 1.00 95.50 207 GLY A C 1
ATOM 1608 O O . GLY A 1 207 ? -3.131 -14.178 -1.708 1.00 95.50 207 GLY A O 1
ATOM 1609 N N . LEU A 1 208 ? -4.039 -15.563 -0.177 1.00 97.06 208 LEU A N 1
ATOM 1610 C CA . LEU A 1 208 ? -5.449 -15.354 -0.497 1.00 97.06 208 LEU A CA 1
ATOM 1611 C C . LEU A 1 208 ? -6.274 -15.560 0.782 1.00 97.06 208 LEU A C 1
ATOM 1613 O O . LEU A 1 208 ? -6.963 -16.563 0.968 1.00 97.06 208 LEU A O 1
ATOM 1617 N N . ALA A 1 209 ? -6.121 -14.630 1.719 1.00 97.75 209 ALA A N 1
ATOM 1618 C CA . ALA A 1 209 ? -6.678 -14.731 3.061 1.00 97.75 209 ALA A CA 1
ATOM 1619 C C . ALA A 1 209 ? -8.196 -14.523 3.069 1.00 97.75 209 ALA A C 1
ATOM 1621 O O . ALA A 1 209 ? -8.733 -13.752 2.276 1.00 97.75 209 ALA A O 1
ATOM 1622 N N . SER A 1 210 ? -8.899 -15.156 4.008 1.00 97.31 210 SER A N 1
ATOM 1623 C CA . SER A 1 210 ? -10.328 -14.913 4.253 1.00 97.31 210 SER A CA 1
ATOM 1624 C C . SER A 1 210 ? -10.593 -13.662 5.099 1.00 97.31 210 SER A C 1
ATOM 1626 O O . SER A 1 210 ? -11.736 -13.220 5.195 1.00 97.31 210 SER A O 1
ATOM 1628 N N . THR A 1 211 ? -9.558 -13.087 5.718 1.00 96.94 211 THR A N 1
ATOM 1629 C CA . THR A 1 211 ? -9.647 -11.892 6.564 1.00 96.94 211 THR A CA 1
ATOM 1630 C C . THR A 1 211 ? -8.608 -10.845 6.136 1.00 96.94 211 THR A C 1
ATOM 1632 O O . THR A 1 211 ? -7.578 -11.190 5.551 1.00 96.94 211 THR A O 1
ATOM 1635 N N . PRO A 1 212 ? -8.825 -9.560 6.467 1.00 96.56 212 PRO A N 1
ATOM 1636 C CA . PRO A 1 212 ? -7.846 -8.496 6.220 1.00 96.56 212 PRO A CA 1
ATOM 1637 C C . PRO A 1 212 ? -6.549 -8.646 7.036 1.00 96.56 212 PRO A C 1
ATOM 1639 O O . PRO A 1 212 ? -5.560 -7.975 6.762 1.00 96.56 212 PRO A O 1
ATOM 1642 N N . THR A 1 213 ? -6.532 -9.518 8.048 1.00 98.19 213 THR A N 1
ATOM 1643 C CA . THR A 1 213 ? -5.365 -9.763 8.909 1.00 98.19 213 THR A CA 1
ATOM 1644 C C . THR A 1 213 ? -4.468 -10.901 8.414 1.00 98.19 213 THR A C 1
ATOM 1646 O O . THR A 1 213 ? -3.448 -11.176 9.043 1.00 98.19 213 THR A O 1
ATOM 1649 N N . GLY A 1 214 ? -4.806 -11.543 7.291 1.00 96.88 214 GLY A N 1
ATOM 1650 C CA . GLY A 1 214 ? -4.041 -12.654 6.728 1.00 96.88 214 GLY A CA 1
ATOM 1651 C C . GLY A 1 214 ? -4.572 -14.030 7.152 1.00 96.88 214 GLY A C 1
ATOM 1652 O O . GLY A 1 214 ? -5.726 -14.149 7.564 1.00 96.88 214 GLY A O 1
ATOM 1653 N N . PRO A 1 215 ? -3.762 -15.096 7.037 1.00 96.62 215 PRO A N 1
ATOM 1654 C CA . PRO A 1 215 ? -2.330 -15.098 6.706 1.00 96.62 215 PRO A CA 1
ATOM 1655 C C . PRO A 1 215 ? -2.021 -14.847 5.216 1.00 96.62 215 PRO A C 1
ATOM 1657 O O . PRO A 1 215 ? -2.781 -15.255 4.341 1.00 96.62 215 PRO A O 1
ATOM 1660 N N . PHE A 1 216 ? -0.861 -14.243 4.923 1.00 97.62 216 PHE A N 1
ATOM 1661 C CA . PHE A 1 216 ? -0.396 -13.926 3.559 1.00 97.62 216 PHE A CA 1
ATOM 1662 C C . PHE A 1 216 ? 0.879 -14.696 3.172 1.00 97.62 216 PHE A C 1
ATOM 1664 O O . PHE A 1 216 ? 1.873 -14.114 2.743 1.00 97.62 216 PHE A O 1
ATOM 1671 N N . ASN A 1 217 ? 0.874 -16.016 3.375 1.00 93.38 217 ASN A N 1
ATOM 1672 C CA . ASN A 1 217 ? 2.107 -16.818 3.389 1.00 93.38 217 ASN A CA 1
ATOM 1673 C C . ASN A 1 217 ? 2.477 -17.465 2.045 1.00 93.38 217 ASN A C 1
ATOM 1675 O O . ASN A 1 217 ? 3.592 -17.957 1.898 1.00 93.38 217 ASN A O 1
ATOM 1679 N N . THR A 1 218 ? 1.562 -17.505 1.078 1.00 95.12 218 THR A N 1
ATOM 1680 C CA . THR A 1 218 ? 1.861 -18.005 -0.273 1.00 95.12 218 THR A CA 1
ATOM 1681 C C . THR A 1 218 ? 2.421 -16.882 -1.133 1.00 95.12 218 THR A C 1
ATOM 1683 O O . THR A 1 218 ? 2.177 -15.715 -0.846 1.00 95.12 218 THR A O 1
ATOM 1686 N N . GLN A 1 219 ? 3.164 -17.220 -2.184 1.00 95.94 219 GLN A N 1
ATOM 1687 C CA . GLN A 1 219 ? 3.760 -16.263 -3.112 1.00 95.94 219 GLN A CA 1
ATOM 1688 C C . GLN A 1 219 ? 3.557 -16.755 -4.542 1.00 95.94 219 GLN A C 1
ATOM 1690 O O . GLN A 1 219 ? 3.832 -17.916 -4.842 1.00 95.94 219 GLN A O 1
ATOM 1695 N N . LYS A 1 220 ? 3.108 -15.867 -5.428 1.00 97.19 220 LYS A N 1
ATOM 1696 C CA . LYS A 1 220 ? 2.953 -16.144 -6.859 1.00 97.19 220 LYS A CA 1
ATOM 1697 C C . LYS A 1 220 ? 3.452 -14.956 -7.671 1.00 97.19 220 LYS A C 1
ATOM 1699 O O . LYS A 1 220 ? 3.160 -13.815 -7.324 1.00 97.19 220 LYS A O 1
ATOM 1704 N N . VAL A 1 221 ? 4.241 -15.221 -8.713 1.00 98.06 221 VAL A N 1
ATOM 1705 C CA . VAL A 1 221 ? 4.694 -14.190 -9.662 1.00 98.06 221 VAL A CA 1
ATOM 1706 C C . VAL A 1 221 ? 3.516 -13.825 -10.554 1.00 98.06 221 VAL A C 1
ATOM 1708 O O . VAL A 1 221 ? 2.951 -14.707 -11.195 1.00 98.06 221 VAL A O 1
ATOM 1711 N N . LEU A 1 222 ? 3.175 -12.541 -10.608 1.00 97.69 222 LEU A N 1
ATOM 1712 C CA . LEU A 1 222 ? 2.168 -12.010 -11.529 1.00 97.69 222 LEU A CA 1
ATOM 1713 C C . LEU A 1 222 ? 2.813 -11.450 -12.794 1.00 97.69 222 LEU A C 1
ATOM 1715 O O . LEU A 1 222 ? 2.265 -11.565 -13.884 1.00 97.69 222 LEU A O 1
ATOM 1719 N N . TYR A 1 223 ? 3.984 -10.833 -12.647 1.00 97.56 223 TYR A N 1
ATOM 1720 C CA . TYR A 1 223 ? 4.686 -10.202 -13.754 1.00 97.56 223 TYR A CA 1
ATOM 1721 C C . TYR A 1 223 ? 6.185 -10.117 -13.482 1.00 97.56 223 TYR A C 1
ATOM 1723 O O . TYR A 1 223 ? 6.604 -9.931 -12.338 1.00 97.56 223 TYR A O 1
ATOM 1731 N N . THR A 1 224 ? 6.980 -10.213 -14.546 1.00 96.31 224 THR A N 1
ATOM 1732 C CA . THR A 1 224 ? 8.421 -9.945 -14.521 1.00 96.31 224 THR A CA 1
ATOM 1733 C C . THR A 1 224 ? 8.681 -8.716 -15.378 1.00 96.31 224 THR A C 1
ATOM 1735 O O . THR A 1 224 ? 8.441 -8.729 -16.582 1.00 96.31 224 THR A O 1
ATOM 1738 N N . ILE A 1 225 ? 9.166 -7.655 -14.748 1.00 93.69 225 ILE A N 1
ATOM 1739 C CA . ILE A 1 225 ? 9.499 -6.387 -15.378 1.00 93.69 225 ILE A CA 1
ATOM 1740 C C . ILE A 1 225 ? 10.732 -6.571 -16.258 1.00 93.69 225 ILE A C 1
ATOM 1742 O O . ILE A 1 225 ? 11.795 -6.986 -15.797 1.00 93.69 225 ILE A O 1
ATOM 1746 N N . THR A 1 226 ? 10.591 -6.216 -17.532 1.00 91.94 226 THR A N 1
ATOM 1747 C CA . THR A 1 226 ? 11.666 -6.279 -18.530 1.00 91.94 226 THR A CA 1
ATOM 1748 C C . THR A 1 226 ? 11.989 -4.911 -19.129 1.00 91.94 226 THR A C 1
ATOM 1750 O O . THR A 1 226 ? 12.673 -4.849 -20.151 1.00 91.94 226 THR A O 1
ATOM 1753 N N . ASP A 1 227 ? 11.481 -3.819 -18.542 1.00 89.38 227 ASP A N 1
ATOM 1754 C CA . ASP A 1 227 ? 11.727 -2.458 -19.023 1.00 89.38 227 ASP A CA 1
ATOM 1755 C C . ASP A 1 227 ? 13.224 -2.162 -19.103 1.00 89.38 227 ASP A C 1
ATOM 1757 O O . ASP A 1 227 ? 13.987 -2.422 -18.171 1.00 89.38 227 ASP A O 1
ATOM 1761 N N . LYS A 1 228 ? 13.626 -1.565 -20.221 1.00 87.25 228 LYS A N 1
ATOM 1762 C CA . LYS A 1 228 ? 14.971 -1.049 -20.472 1.00 87.25 228 LYS A CA 1
ATOM 1763 C C . LYS A 1 228 ? 14.870 0.417 -20.857 1.00 87.25 228 LYS A C 1
ATOM 1765 O O . LYS A 1 228 ? 13.816 0.864 -21.318 1.00 87.25 228 LYS A O 1
ATOM 1770 N N . LEU A 1 229 ? 15.967 1.157 -20.704 1.00 83.62 229 LEU A N 1
ATOM 1771 C CA . LEU A 1 229 ? 16.018 2.510 -21.243 1.00 83.62 229 LEU A CA 1
ATOM 1772 C C . LEU A 1 229 ? 15.759 2.487 -22.761 1.00 83.62 229 LEU A C 1
ATOM 1774 O O . LEU A 1 229 ? 16.251 1.586 -23.450 1.00 83.62 229 LEU A O 1
ATOM 1778 N N . PRO A 1 230 ? 15.016 3.467 -23.305 1.00 78.94 230 PRO A N 1
ATOM 1779 C CA . PRO A 1 230 ? 14.848 3.598 -24.747 1.00 78.94 230 PRO A CA 1
ATOM 1780 C C . PRO A 1 230 ? 16.201 3.651 -25.467 1.00 78.94 230 PRO A C 1
ATOM 1782 O O . PRO A 1 230 ? 17.077 4.425 -25.088 1.00 78.94 230 PRO A O 1
ATOM 1785 N N . GLY A 1 231 ? 16.370 2.823 -26.500 1.00 79.75 231 GLY A N 1
ATOM 1786 C CA . GLY A 1 231 ? 17.621 2.725 -27.262 1.00 79.75 231 GLY A CA 1
ATOM 1787 C C . GLY A 1 231 ? 18.717 1.867 -26.615 1.00 79.75 231 GLY A C 1
ATOM 1788 O O . GLY A 1 231 ? 19.807 1.777 -27.175 1.00 79.75 231 GLY A O 1
ATOM 1789 N N . ALA A 1 232 ? 18.453 1.220 -25.473 1.00 81.31 232 ALA A N 1
ATOM 1790 C CA . ALA A 1 232 ? 19.423 0.334 -24.838 1.00 81.31 232 ALA A CA 1
ATOM 1791 C C . ALA A 1 232 ? 19.768 -0.874 -25.741 1.00 81.31 232 ALA A C 1
ATOM 1793 O O . ALA A 1 232 ? 18.853 -1.523 -26.264 1.00 81.31 232 ALA A O 1
ATOM 1794 N N . PRO A 1 233 ? 21.062 -1.214 -25.906 1.00 82.75 233 PRO A N 1
ATOM 1795 C CA . PRO A 1 233 ? 21.485 -2.395 -26.651 1.00 82.75 233 PRO A CA 1
ATOM 1796 C C . PRO A 1 233 ? 20.870 -3.713 -26.156 1.00 82.75 233 PRO A C 1
ATOM 1798 O O . PRO A 1 233 ? 20.427 -3.868 -25.010 1.00 82.75 233 PRO A O 1
ATOM 1801 N N . ALA A 1 234 ? 20.901 -4.728 -27.023 1.00 83.19 234 ALA A N 1
ATOM 1802 C CA . ALA A 1 234 ? 20.613 -6.095 -26.607 1.00 83.19 234 ALA A CA 1
ATOM 1803 C C . ALA A 1 234 ? 21.571 -6.514 -25.475 1.00 83.19 234 ALA A C 1
ATOM 1805 O O . ALA A 1 234 ? 22.756 -6.192 -25.496 1.00 83.19 234 ALA A O 1
ATOM 1806 N N . GLY A 1 235 ? 21.047 -7.211 -24.465 1.00 82.12 235 GLY A N 1
ATOM 1807 C CA . GLY A 1 235 ? 21.825 -7.606 -23.283 1.00 82.12 235 GLY A CA 1
ATOM 1808 C C . GLY A 1 235 ? 21.990 -6.530 -22.201 1.00 82.12 235 GLY A C 1
ATOM 1809 O O . GLY A 1 235 ? 22.471 -6.860 -21.124 1.00 82.12 235 GLY A O 1
ATOM 1810 N N . SER A 1 236 ? 21.539 -5.285 -22.414 1.00 83.19 236 SER A N 1
ATOM 1811 C CA . SER A 1 236 ? 21.544 -4.271 -21.349 1.00 83.19 236 SER A CA 1
ATOM 1812 C C . SER A 1 236 ? 20.669 -4.668 -20.160 1.00 83.19 236 SER A C 1
ATOM 1814 O O . SER A 1 236 ? 19.653 -5.355 -20.335 1.00 83.19 236 SER A O 1
ATOM 1816 N N . ASN A 1 237 ? 21.052 -4.175 -18.980 1.00 85.06 237 ASN A N 1
ATOM 1817 C CA . ASN A 1 237 ? 20.298 -4.325 -17.739 1.00 85.06 237 ASN A CA 1
ATOM 1818 C C . ASN A 1 237 ? 18.884 -3.744 -17.859 1.00 85.06 237 ASN A C 1
ATOM 1820 O O . ASN A 1 237 ? 18.627 -2.846 -18.668 1.00 85.06 237 ASN A O 1
ATOM 1824 N N . THR A 1 238 ? 17.977 -4.238 -17.021 1.00 85.81 238 THR A N 1
ATOM 1825 C CA . THR A 1 238 ? 16.683 -3.585 -16.821 1.00 85.81 238 THR A CA 1
ATOM 1826 C C . THR A 1 238 ? 16.874 -2.204 -16.203 1.00 85.81 238 THR A C 1
ATOM 1828 O O . THR A 1 238 ? 17.865 -1.934 -15.517 1.00 85.81 238 THR A O 1
ATOM 1831 N N . MET A 1 239 ? 15.892 -1.331 -16.404 1.00 86.75 239 MET A N 1
ATOM 1832 C CA . MET A 1 239 ? 15.774 -0.113 -15.612 1.00 86.75 239 MET A CA 1
ATOM 1833 C C . MET A 1 239 ? 15.650 -0.451 -14.124 1.00 86.75 239 MET A C 1
ATOM 1835 O O . MET A 1 239 ? 15.139 -1.517 -13.759 1.00 86.75 239 MET A O 1
ATOM 1839 N N . LEU A 1 240 ? 16.071 0.475 -13.259 1.00 88.25 240 LEU A N 1
ATOM 1840 C CA . LEU A 1 240 ? 15.742 0.373 -11.841 1.00 88.25 240 LEU A CA 1
ATOM 1841 C C . LEU A 1 240 ? 14.237 0.560 -11.686 1.00 88.25 240 LEU A C 1
ATOM 1843 O O . LEU A 1 240 ? 13.673 1.530 -12.197 1.00 88.25 240 LEU A O 1
ATOM 1847 N N . THR A 1 241 ? 13.596 -0.365 -10.983 1.00 90.12 241 THR A N 1
ATOM 1848 C CA . THR A 1 241 ? 12.150 -0.348 -10.762 1.00 90.12 241 THR A CA 1
ATOM 1849 C C . THR A 1 241 ? 11.840 -0.472 -9.283 1.00 90.12 241 THR A C 1
ATOM 1851 O O . THR A 1 241 ? 12.644 -1.030 -8.536 1.00 90.12 241 THR A O 1
ATOM 1854 N N . TYR A 1 242 ? 10.711 0.087 -8.850 1.00 90.31 242 TYR A N 1
ATOM 1855 C CA . TYR A 1 242 ? 10.277 0.100 -7.448 1.00 90.31 242 TYR A CA 1
ATOM 1856 C C . TYR A 1 242 ? 8.800 0.519 -7.325 1.00 90.31 242 TYR A C 1
ATOM 1858 O O . TYR A 1 242 ? 8.191 0.942 -8.308 1.00 90.31 242 TYR A O 1
ATOM 1866 N N . ASP A 1 243 ? 8.249 0.452 -6.107 1.00 91.00 243 ASP A N 1
ATOM 1867 C CA . ASP A 1 243 ? 6.887 0.898 -5.766 1.00 91.00 243 ASP A CA 1
ATOM 1868 C C . ASP A 1 243 ? 5.775 0.273 -6.621 1.00 91.00 243 ASP A C 1
ATOM 1870 O O . ASP A 1 243 ? 4.895 0.981 -7.111 1.00 91.00 243 ASP A O 1
ATOM 1874 N N . ALA A 1 244 ? 5.779 -1.053 -6.805 1.00 94.75 244 ALA A N 1
ATOM 1875 C CA . ALA A 1 244 ? 4.607 -1.694 -7.391 1.00 94.75 244 ALA A CA 1
ATOM 1876 C C . ALA A 1 244 ? 3.362 -1.452 -6.518 1.00 94.75 244 ALA A C 1
ATOM 1878 O O . ALA A 1 244 ? 3.344 -1.819 -5.340 1.00 94.75 244 ALA A O 1
ATOM 1879 N N . GLN A 1 245 ? 2.323 -0.871 -7.113 1.00 95.38 245 GLN A N 1
ATOM 1880 C CA . GLN A 1 245 ? 1.091 -0.481 -6.438 1.00 95.38 245 GLN A CA 1
ATOM 1881 C C . GLN A 1 245 ? -0.122 -0.955 -7.239 1.00 95.38 245 GLN A C 1
ATOM 1883 O O . GLN A 1 245 ? -0.221 -0.742 -8.448 1.00 95.38 245 GLN A O 1
ATOM 1888 N N . ALA A 1 246 ? -1.058 -1.622 -6.568 1.00 96.19 246 ALA A N 1
ATOM 1889 C CA . ALA A 1 246 ? -2.318 -2.017 -7.182 1.00 96.19 246 ALA A CA 1
ATOM 1890 C C . ALA A 1 246 ? -3.275 -0.820 -7.292 1.00 96.19 246 ALA A C 1
ATOM 1892 O O . ALA A 1 246 ? -3.299 0.037 -6.414 1.00 96.19 246 ALA A O 1
ATOM 1893 N N . HIS A 1 247 ? -4.114 -0.824 -8.328 1.00 95.31 247 HIS A N 1
ATOM 1894 C CA . HIS A 1 247 ? -5.152 0.178 -8.582 1.00 95.31 247 HIS A CA 1
ATOM 1895 C C . HIS A 1 247 ? -6.541 -0.474 -8.700 1.00 95.31 247 HIS A C 1
ATOM 1897 O O . HIS A 1 247 ? -7.085 -0.597 -9.806 1.00 95.31 247 HIS A O 1
ATOM 1903 N N . PRO A 1 248 ? -7.117 -0.970 -7.587 1.00 93.94 248 PRO A N 1
ATOM 1904 C CA . PRO A 1 248 ? -8.444 -1.578 -7.588 1.00 93.94 248 PRO A CA 1
ATOM 1905 C C . PRO A 1 248 ? -9.569 -0.655 -8.106 1.00 93.94 248 PRO A C 1
ATOM 1907 O O . PRO A 1 248 ? -10.590 -1.154 -8.565 1.00 93.94 248 PRO A O 1
ATOM 1910 N N . GLU A 1 249 ? -9.392 0.667 -8.073 1.00 91.06 249 GLU A N 1
ATOM 1911 C CA . GLU A 1 249 ? -10.308 1.695 -8.590 1.00 91.06 249 GLU A CA 1
ATOM 1912 C C . GLU A 1 249 ? -10.413 1.668 -10.119 1.00 91.06 249 GLU A C 1
ATOM 1914 O O . GLU A 1 249 ? -11.386 2.138 -10.705 1.00 91.06 249 GLU A O 1
ATOM 1919 N N . HIS A 1 250 ? -9.412 1.075 -10.765 1.00 92.25 250 HIS A N 1
ATOM 1920 C CA . HIS A 1 250 ? -9.343 0.866 -12.204 1.00 92.25 250 HIS A CA 1
ATOM 1921 C C . HIS A 1 250 ? -9.443 -0.619 -12.570 1.00 92.25 250 HIS A C 1
ATOM 1923 O O . HIS A 1 250 ? -9.100 -1.009 -13.693 1.00 92.25 250 HIS A O 1
ATOM 1929 N N . ALA A 1 251 ? -9.906 -1.454 -11.633 1.00 86.62 251 ALA A N 1
ATOM 1930 C CA . ALA A 1 251 ? -10.215 -2.842 -11.914 1.00 86.62 251 ALA A CA 1
ATOM 1931 C C . ALA A 1 251 ? -11.482 -2.952 -12.771 1.00 86.62 251 ALA A C 1
ATOM 1933 O O . ALA A 1 251 ? -12.472 -2.250 -12.567 1.00 86.62 251 ALA A O 1
ATOM 1934 N N . GLY A 1 252 ? -11.457 -3.866 -13.733 1.00 82.44 252 GLY A N 1
ATOM 1935 C CA . GLY A 1 252 ? -12.571 -4.093 -14.646 1.00 82.44 252 GLY A CA 1
ATOM 1936 C C . GLY A 1 252 ? -12.313 -5.309 -15.519 1.00 82.44 252 GLY A C 1
ATOM 1937 O O . GLY A 1 252 ? -11.161 -5.647 -15.781 1.00 82.44 252 GLY A O 1
ATOM 1938 N N . LEU A 1 253 ? -13.382 -5.985 -15.948 1.00 88.44 253 LEU A N 1
ATOM 1939 C CA . LEU A 1 253 ? -13.307 -7.171 -16.817 1.00 88.44 253 LEU A CA 1
ATOM 1940 C C . LEU A 1 253 ? -12.429 -8.309 -16.253 1.00 88.44 253 LEU A C 1
ATOM 1942 O O . LEU A 1 253 ? -11.787 -9.029 -17.009 1.00 88.44 253 LEU A O 1
ATOM 1946 N N . GLY A 1 254 ? -12.374 -8.459 -14.925 1.00 92.56 254 GLY A N 1
ATOM 1947 C CA . GLY A 1 254 ? -11.523 -9.464 -14.275 1.00 92.56 254 GLY A CA 1
ATOM 1948 C C . GLY A 1 254 ? -10.030 -9.117 -14.263 1.00 92.56 254 GLY A C 1
ATOM 1949 O O . GLY A 1 254 ? -9.218 -9.969 -13.926 1.00 92.56 254 GLY A O 1
ATOM 1950 N N . LEU A 1 255 ? -9.653 -7.880 -14.595 1.00 95.75 255 LEU A N 1
ATOM 1951 C CA . LEU A 1 255 ? -8.264 -7.429 -14.604 1.00 95.75 255 LEU A CA 1
ATOM 1952 C C . LEU A 1 255 ? -7.975 -6.492 -13.429 1.00 95.75 255 LEU A C 1
ATOM 1954 O O . LEU A 1 255 ? -8.767 -5.594 -13.129 1.00 95.75 255 LEU A O 1
ATOM 1958 N N . LEU A 1 256 ? -6.806 -6.662 -12.813 1.00 96.56 256 LEU A N 1
ATOM 1959 C CA . LEU A 1 256 ? -6.241 -5.732 -11.839 1.00 96.56 256 LEU A CA 1
ATOM 1960 C C . LEU A 1 256 ? -5.169 -4.873 -12.517 1.00 96.56 256 LEU A C 1
ATOM 1962 O O . LEU A 1 256 ? -4.210 -5.400 -13.083 1.00 96.56 256 LEU A O 1
ATOM 1966 N N . LEU A 1 257 ? -5.329 -3.549 -12.456 1.00 97.25 257 LEU A N 1
ATOM 1967 C CA . LEU A 1 257 ? -4.297 -2.605 -12.878 1.00 97.25 257 LEU A CA 1
ATOM 1968 C C . LEU A 1 257 ? -3.230 -2.512 -11.781 1.00 97.25 257 LEU A C 1
ATOM 1970 O O . LEU A 1 257 ? -3.558 -2.346 -10.608 1.00 97.25 257 LEU A O 1
ATOM 1974 N N . ILE A 1 258 ? -1.960 -2.610 -12.163 1.00 97.50 258 ILE A N 1
ATOM 1975 C CA . ILE A 1 258 ? -0.816 -2.427 -11.266 1.00 97.50 258 ILE A CA 1
ATOM 1976 C C . ILE A 1 258 ? 0.125 -1.424 -11.925 1.00 97.50 258 ILE A C 1
ATOM 1978 O O . ILE A 1 258 ? 0.433 -1.558 -13.112 1.00 97.50 258 ILE A O 1
ATOM 1982 N N . SER A 1 259 ? 0.566 -0.422 -11.170 1.00 96.94 259 SER A N 1
ATOM 1983 C CA . SER A 1 259 ? 1.649 0.467 -11.579 1.00 96.94 259 SER A CA 1
ATOM 1984 C C . SER A 1 259 ? 2.954 0.091 -10.891 1.00 96.94 259 SER A C 1
ATOM 1986 O O . SER A 1 259 ? 2.945 -0.608 -9.884 1.00 96.94 259 SER A O 1
ATOM 1988 N N . TYR A 1 260 ? 4.072 0.533 -11.452 1.00 94.94 260 TYR A N 1
ATOM 1989 C CA . TYR A 1 260 ? 5.385 0.566 -10.807 1.00 94.94 260 TYR A CA 1
ATOM 1990 C C . TYR A 1 260 ? 6.169 1.754 -11.358 1.00 94.94 260 TYR A C 1
ATOM 1992 O O . TYR A 1 260 ? 5.923 2.218 -12.475 1.00 94.94 260 TYR A O 1
ATOM 2000 N N . ASN A 1 261 ? 7.131 2.247 -10.590 1.00 92.06 261 ASN A N 1
ATOM 2001 C CA . ASN A 1 261 ? 8.005 3.330 -11.010 1.00 92.06 261 ASN A CA 1
ATOM 2002 C C . ASN A 1 261 ? 9.242 2.777 -11.717 1.00 92.06 261 ASN A C 1
ATOM 2004 O O . ASN A 1 261 ? 9.800 1.762 -11.299 1.00 92.06 261 ASN A O 1
ATOM 2008 N N . VAL A 1 262 ? 9.701 3.475 -12.758 1.00 89.38 262 VAL A N 1
ATOM 2009 C CA . VAL A 1 262 ? 11.029 3.267 -13.354 1.00 89.38 262 VAL A CA 1
ATOM 2010 C C . VAL A 1 262 ? 11.925 4.473 -13.080 1.00 89.38 262 VAL A C 1
ATOM 2012 O O . VAL A 1 262 ? 11.432 5.599 -13.009 1.00 89.38 262 VAL A O 1
ATOM 2015 N N . ASN A 1 263 ? 13.231 4.254 -12.915 1.00 84.12 263 ASN A N 1
ATOM 2016 C CA . ASN A 1 263 ? 14.197 5.323 -12.657 1.00 84.12 263 ASN A CA 1
ATOM 2017 C C . ASN A 1 263 ? 15.582 5.043 -13.247 1.00 84.12 263 ASN A C 1
ATOM 2019 O O . ASN A 1 263 ? 16.446 4.477 -12.585 1.00 84.12 263 ASN A O 1
ATOM 2023 N N . GLY A 1 264 ? 15.799 5.510 -14.474 1.00 75.69 264 GLY A N 1
ATOM 2024 C CA . GLY A 1 264 ? 17.092 5.468 -15.151 1.00 75.69 264 GLY A CA 1
ATOM 2025 C C . GLY A 1 264 ? 17.596 4.051 -15.413 1.00 75.69 264 GLY A C 1
ATOM 2026 O O . GLY A 1 264 ? 16.822 3.089 -15.441 1.00 75.69 264 GLY A O 1
ATOM 2027 N N . ASP A 1 265 ? 18.908 3.940 -15.619 1.00 71.50 265 ASP A N 1
ATOM 2028 C CA . ASP A 1 265 ? 19.603 2.662 -15.732 1.00 71.50 265 ASP A CA 1
ATOM 2029 C C . ASP A 1 265 ? 20.562 2.406 -14.564 1.00 71.50 265 ASP A C 1
ATOM 2031 O O . ASP A 1 265 ? 20.661 3.146 -13.589 1.00 71.50 265 ASP A O 1
ATOM 2035 N N . CYS A 1 266 ? 21.264 1.293 -14.699 1.00 69.44 266 CYS A N 1
ATOM 2036 C CA . CYS A 1 266 ? 22.270 0.781 -13.790 1.00 69.44 266 CYS A CA 1
ATOM 2037 C C . CYS A 1 266 ? 23.600 1.536 -13.750 1.00 69.44 266 CYS A C 1
ATOM 2039 O O . CYS A 1 266 ? 24.412 1.270 -12.868 1.00 69.44 266 CYS A O 1
ATOM 2041 N N . THR A 1 267 ? 23.868 2.395 -14.730 1.00 62.03 267 THR A N 1
ATOM 2042 C CA . THR A 1 267 ? 25.168 3.051 -14.931 1.00 62.03 267 THR A CA 1
ATOM 2043 C C . THR A 1 267 ? 25.174 4.509 -14.484 1.00 62.03 267 THR A C 1
ATOM 2045 O O . THR A 1 267 ? 26.242 5.084 -14.288 1.00 62.03 267 THR A O 1
ATOM 2048 N N . GLY A 1 268 ? 24.001 5.091 -14.228 1.00 54.06 268 GLY A N 1
ATOM 2049 C CA . GLY A 1 268 ? 23.878 6.389 -13.585 1.00 54.06 268 GLY A CA 1
ATOM 2050 C C . GLY A 1 268 ? 22.467 6.645 -13.072 1.00 54.06 268 GLY A C 1
ATOM 2051 O O . GLY A 1 268 ? 21.479 6.453 -13.777 1.00 54.06 268 GLY A O 1
ATOM 2052 N N . THR A 1 269 ? 22.370 7.137 -11.837 1.00 51.41 269 THR A N 1
ATOM 2053 C CA . THR A 1 269 ? 21.127 7.689 -11.292 1.00 51.41 269 THR A CA 1
ATOM 2054 C C . THR A 1 269 ? 20.641 8.806 -12.212 1.00 51.41 269 THR A C 1
ATOM 2056 O O . THR A 1 269 ? 21.453 9.633 -12.627 1.00 51.41 269 THR A O 1
ATOM 2059 N N . CYS A 1 270 ? 19.334 8.899 -12.487 1.00 51.12 270 CYS A N 1
ATOM 2060 C CA . CYS A 1 270 ? 18.757 10.100 -13.094 1.00 51.12 270 CYS A CA 1
ATOM 2061 C C . CYS A 1 270 ? 19.184 11.327 -12.270 1.00 51.12 270 CYS A C 1
ATOM 2063 O O . CYS A 1 270 ? 18.627 11.579 -11.202 1.00 51.12 270 CYS A O 1
ATOM 2065 N N . ASN A 1 271 ? 20.179 12.085 -12.737 1.00 51.78 271 ASN A N 1
ATOM 2066 C CA . ASN A 1 271 ? 20.523 13.377 -12.166 1.00 51.78 271 ASN A CA 1
ATOM 2067 C C . ASN A 1 271 ? 19.726 14.434 -12.937 1.00 51.78 271 ASN A C 1
ATOM 2069 O O . ASN A 1 271 ? 20.142 14.807 -14.034 1.00 51.78 271 ASN A O 1
ATOM 2073 N N . PRO A 1 272 ? 18.611 14.950 -12.389 1.00 49.16 272 PRO A N 1
ATOM 2074 C CA . PRO A 1 272 ? 17.754 15.903 -13.094 1.00 49.16 272 PRO A CA 1
ATOM 2075 C C . PRO A 1 272 ? 18.450 17.235 -13.426 1.00 49.16 272 PRO A C 1
ATOM 2077 O O . PRO A 1 272 ? 17.854 18.081 -14.086 1.00 49.16 272 PRO A O 1
ATOM 2080 N N . TRP A 1 273 ? 19.682 17.441 -12.953 1.00 45.88 273 TRP A N 1
ATOM 2081 C CA . TRP A 1 273 ? 20.466 18.660 -13.134 1.00 45.88 273 TRP A CA 1
ATOM 2082 C C . TRP A 1 273 ? 21.562 18.556 -14.184 1.00 45.88 273 TRP A C 1
ATOM 2084 O O . TRP A 1 273 ? 21.979 19.580 -14.715 1.00 45.88 273 TRP A O 1
ATOM 2094 N N . THR A 1 274 ? 22.042 17.345 -14.466 1.00 51.94 274 THR A N 1
ATOM 2095 C CA . THR A 1 274 ? 23.193 17.125 -15.358 1.00 51.94 274 THR A CA 1
ATOM 2096 C C . THR A 1 274 ? 22.941 16.061 -16.419 1.00 51.94 274 THR A C 1
ATOM 2098 O O . THR A 1 274 ? 23.725 15.958 -17.355 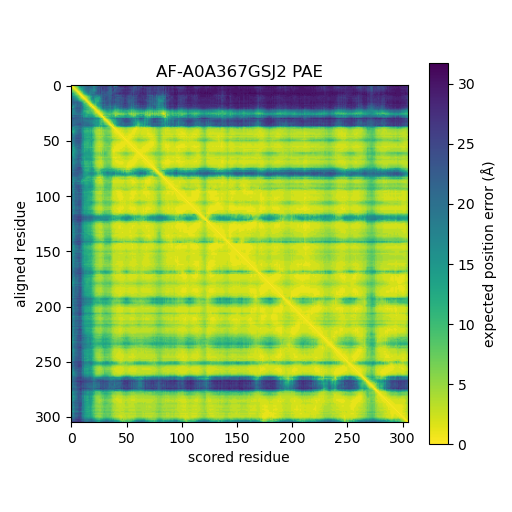1.00 51.94 274 THR A O 1
ATOM 2101 N N . LEU A 1 275 ? 21.873 15.268 -16.297 1.00 53.34 275 LEU A N 1
ATOM 2102 C CA . LEU A 1 275 ? 21.525 14.221 -17.248 1.00 53.34 275 LEU A CA 1
ATOM 2103 C C . LEU A 1 275 ? 20.211 14.588 -17.937 1.00 53.34 275 LEU A C 1
ATOM 2105 O O . LEU A 1 275 ? 19.144 14.599 -17.323 1.00 53.34 275 LEU A O 1
ATOM 2109 N N . GLN A 1 276 ? 20.298 14.865 -19.240 1.00 57.88 276 GLN A N 1
ATOM 2110 C CA . GLN A 1 276 ? 19.156 14.747 -20.140 1.00 57.88 276 GLN A CA 1
ATOM 2111 C C . GLN A 1 276 ? 18.761 13.269 -20.182 1.00 57.88 276 GLN A C 1
ATOM 2113 O O . GLN A 1 276 ? 19.274 12.492 -20.982 1.00 57.88 276 GLN A O 1
ATOM 2118 N N . VAL A 1 277 ? 17.906 12.854 -19.255 1.00 64.44 277 VAL A N 1
ATOM 2119 C CA . VAL A 1 277 ? 17.362 11.497 -19.242 1.00 64.44 277 VAL A CA 1
ATOM 2120 C C . VAL A 1 277 ? 16.206 11.400 -20.236 1.00 64.44 277 VAL A C 1
ATOM 2122 O O . VAL A 1 277 ? 15.452 12.369 -20.380 1.00 64.44 277 VAL A O 1
ATOM 2125 N N . PRO A 1 278 ? 16.026 10.254 -20.921 1.00 73.75 278 PRO A N 1
ATOM 2126 C CA . PRO A 1 278 ? 14.833 10.025 -21.724 1.00 73.75 278 PRO A CA 1
ATOM 2127 C C . PRO A 1 278 ? 13.580 10.284 -20.882 1.00 73.75 278 PRO A C 1
ATOM 2129 O O . PRO A 1 278 ? 13.534 9.895 -19.716 1.00 73.75 278 PRO A O 1
ATOM 2132 N N . ALA A 1 279 ? 12.548 10.902 -21.461 1.00 81.19 279 ALA A N 1
ATOM 2133 C CA . ALA A 1 279 ? 11.300 11.190 -20.741 1.00 81.19 279 ALA A CA 1
ATOM 2134 C C . ALA A 1 279 ? 10.637 9.918 -20.168 1.00 81.19 279 ALA A C 1
ATOM 2136 O O . ALA A 1 279 ? 9.970 9.955 -19.136 1.00 81.19 279 ALA A O 1
ATOM 2137 N N . ASP A 1 280 ? 10.889 8.769 -20.799 1.00 82.44 280 ASP A N 1
ATOM 2138 C CA . ASP A 1 280 ? 10.439 7.450 -20.344 1.00 82.44 280 ASP A CA 1
ATOM 2139 C C . ASP A 1 280 ? 11.314 6.840 -19.236 1.00 82.44 280 ASP A C 1
ATOM 2141 O O . ASP A 1 280 ? 11.018 5.745 -18.759 1.00 82.44 280 ASP A O 1
ATOM 2145 N N . GLY A 1 281 ? 12.372 7.546 -18.832 1.00 80.69 281 GLY A N 1
ATOM 2146 C CA . GLY A 1 281 ? 13.365 7.151 -17.843 1.00 80.69 281 GLY A CA 1
ATOM 2147 C C . GLY A 1 281 ? 12.935 7.356 -16.388 1.00 80.69 281 GLY A C 1
ATOM 2148 O O . GLY A 1 281 ? 13.523 6.740 -15.508 1.00 80.69 281 GLY A O 1
ATOM 2149 N N . TYR A 1 282 ? 11.935 8.203 -16.114 1.00 85.19 282 TYR A N 1
ATOM 2150 C CA . TYR A 1 282 ? 11.476 8.499 -14.749 1.00 85.19 282 TYR A CA 1
ATOM 2151 C C . TYR A 1 282 ? 9.970 8.782 -14.691 1.00 85.19 282 TYR A C 1
ATOM 2153 O O . TYR A 1 282 ? 9.533 9.932 -14.626 1.00 85.19 282 TYR A O 1
ATOM 2161 N N . ARG A 1 283 ? 9.160 7.722 -14.763 1.00 87.44 283 ARG A N 1
ATOM 2162 C CA . ARG A 1 283 ? 7.692 7.804 -14.765 1.00 87.44 283 ARG A CA 1
ATOM 2163 C C . ARG A 1 283 ? 7.059 6.490 -14.287 1.00 87.44 283 ARG A C 1
ATOM 2165 O O . ARG A 1 283 ? 7.742 5.466 -14.310 1.00 87.44 283 ARG A O 1
ATOM 2172 N N . PRO A 1 284 ? 5.766 6.472 -13.924 1.00 93.44 284 PRO A N 1
ATOM 2173 C CA . PRO A 1 284 ? 5.064 5.214 -13.729 1.00 93.44 284 PRO A CA 1
ATOM 2174 C C . PRO A 1 284 ? 4.904 4.449 -15.053 1.00 93.44 284 PRO A C 1
ATOM 2176 O O . PRO A 1 284 ? 4.744 5.027 -16.137 1.00 93.44 284 PRO A O 1
ATOM 2179 N N . LYS A 1 285 ? 4.928 3.127 -14.950 1.00 94.81 285 LYS A N 1
ATOM 2180 C CA . LYS A 1 285 ? 4.543 2.157 -15.979 1.00 94.81 285 LYS A CA 1
ATOM 2181 C C . LYS A 1 285 ? 3.394 1.322 -15.425 1.00 94.81 285 LYS A C 1
ATOM 2183 O O . LYS A 1 285 ? 3.199 1.274 -14.214 1.00 94.81 285 LYS A O 1
ATOM 2188 N N . PHE A 1 286 ? 2.624 0.696 -16.307 1.00 96.56 286 PHE A N 1
ATOM 2189 C CA . PHE A 1 286 ? 1.396 0.003 -15.933 1.00 96.56 286 PHE A CA 1
ATOM 2190 C C . PHE A 1 286 ? 1.306 -1.354 -16.614 1.00 96.56 286 PHE A C 1
ATOM 2192 O O . PHE A 1 286 ? 1.631 -1.486 -17.793 1.00 96.56 286 PHE A O 1
ATOM 2199 N N . ILE A 1 287 ? 0.778 -2.327 -15.881 1.00 97.00 287 ILE A N 1
ATOM 2200 C CA . ILE A 1 287 ? 0.385 -3.641 -16.384 1.00 97.00 287 ILE A CA 1
ATOM 2201 C C . ILE A 1 287 ? -1.048 -3.942 -15.959 1.00 97.00 287 ILE A C 1
ATOM 2203 O O . ILE A 1 287 ? -1.555 -3.396 -14.977 1.00 97.00 287 ILE A O 1
ATOM 2207 N N . ARG A 1 288 ? -1.691 -4.857 -16.679 1.00 96.94 288 ARG A N 1
ATOM 2208 C CA . ARG A 1 288 ? -2.900 -5.532 -16.210 1.00 96.94 288 ARG A CA 1
ATOM 2209 C C . ARG A 1 288 ? -2.594 -7.009 -16.031 1.00 96.94 288 ARG A C 1
ATOM 2211 O O . ARG A 1 288 ? -1.985 -7.608 -16.908 1.00 96.94 288 ARG A O 1
ATOM 2218 N N . THR A 1 289 ? -3.025 -7.566 -14.910 1.00 96.12 289 THR A N 1
ATOM 2219 C CA . THR A 1 289 ? -2.975 -9.006 -14.623 1.00 96.12 289 THR A CA 1
ATOM 2220 C C . THR A 1 289 ? -4.399 -9.527 -14.496 1.00 96.12 289 THR A C 1
ATOM 2222 O O . THR A 1 289 ? -5.268 -8.806 -13.992 1.00 96.12 289 THR A O 1
ATOM 2225 N N . ASP A 1 290 ? -4.661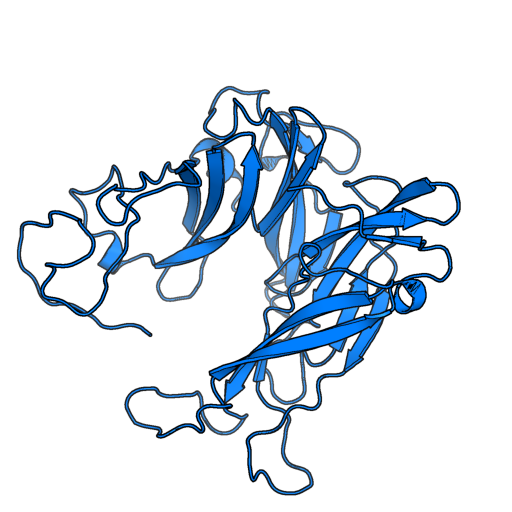 -10.742 -14.977 1.00 97.25 290 ASP A N 1
ATOM 2226 C CA . ASP A 1 290 ? -5.939 -11.399 -14.717 1.00 97.25 290 ASP A CA 1
ATOM 2227 C C . ASP A 1 290 ? -6.000 -11.750 -13.226 1.00 97.25 290 ASP A C 1
ATOM 2229 O O . ASP A 1 290 ? -5.049 -12.286 -12.659 1.00 97.25 290 ASP A O 1
ATOM 2233 N N . ILE A 1 291 ? -7.112 -11.461 -12.550 1.00 97.00 291 ILE A N 1
ATOM 2234 C CA . ILE A 1 291 ? -7.271 -11.855 -11.143 1.00 97.00 291 ILE A CA 1
ATOM 2235 C C . ILE A 1 291 ? -7.198 -13.380 -10.970 1.00 97.00 291 ILE A C 1
ATOM 2237 O O . ILE A 1 291 ? -6.839 -13.857 -9.897 1.00 97.00 291 ILE A O 1
ATOM 2241 N N . LYS A 1 292 ? -7.456 -14.160 -12.023 1.00 97.00 292 LYS A N 1
ATOM 2242 C CA . LYS A 1 292 ? -7.257 -15.614 -12.032 1.00 97.00 292 LYS A CA 1
ATOM 2243 C C . LYS A 1 292 ? -5.781 -16.015 -12.025 1.00 97.00 292 LYS A C 1
ATOM 2245 O O . LYS A 1 292 ? -5.451 -17.103 -11.544 1.00 97.00 292 LYS A O 1
ATOM 2250 N N . ASP A 1 293 ? -4.885 -15.127 -12.457 1.00 95.75 293 ASP A N 1
ATOM 2251 C CA . ASP A 1 293 ? -3.442 -15.290 -12.268 1.00 95.75 293 ASP A CA 1
ATOM 2252 C C . ASP A 1 293 ? -3.041 -15.096 -10.808 1.00 95.75 293 ASP A C 1
ATOM 2254 O O . ASP A 1 293 ? -1.986 -15.576 -10.417 1.00 95.75 293 ASP A O 1
ATOM 2258 N N . ILE A 1 294 ? -3.873 -14.488 -9.960 1.00 96.19 294 ILE A N 1
ATOM 2259 C CA . ILE A 1 294 ? -3.695 -14.550 -8.504 1.00 96.19 294 ILE A CA 1
ATOM 2260 C C . ILE A 1 294 ? -4.232 -15.899 -8.019 1.00 96.19 294 ILE A C 1
ATOM 2262 O O . ILE A 1 294 ? -3.472 -16.721 -7.506 1.00 96.19 294 ILE A O 1
ATOM 2266 N N . ASP A 1 295 ? -5.516 -16.167 -8.262 1.00 96.81 295 ASP A N 1
ATOM 2267 C CA . ASP A 1 295 ? -6.167 -17.431 -7.918 1.00 96.81 295 ASP A CA 1
ATOM 2268 C C . ASP A 1 295 ? -7.408 -17.675 -8.788 1.00 96.81 295 ASP A C 1
ATOM 2270 O O . ASP A 1 295 ? -8.249 -16.792 -8.956 1.00 96.81 295 ASP A O 1
ATOM 2274 N N . ALA A 1 296 ? -7.555 -18.896 -9.309 1.00 96.88 296 ALA A N 1
ATOM 2275 C CA . ALA A 1 296 ? -8.626 -19.254 -10.240 1.00 96.88 296 ALA A CA 1
ATOM 2276 C C . ALA A 1 296 ? -10.044 -19.130 -9.646 1.00 96.88 296 ALA A C 1
ATOM 2278 O O . ALA A 1 296 ? -11.013 -19.050 -10.401 1.00 96.88 296 ALA A O 1
ATOM 2279 N N . SER A 1 297 ? -10.180 -19.111 -8.315 1.00 96.94 297 SER A N 1
ATOM 2280 C CA . SER A 1 297 ? -11.462 -18.922 -7.631 1.00 96.94 297 SER A CA 1
ATOM 2281 C C . SER A 1 297 ? -11.927 -17.466 -7.586 1.00 96.94 297 SER A C 1
ATOM 2283 O O . SER A 1 297 ? -13.055 -17.214 -7.166 1.00 96.94 297 SER A O 1
ATOM 2285 N N . LEU A 1 298 ? -11.100 -16.493 -7.979 1.00 97.50 298 LEU A N 1
ATOM 2286 C CA . LEU A 1 298 ? -11.475 -15.082 -7.941 1.00 97.50 298 LEU A CA 1
ATOM 2287 C C . LEU A 1 298 ? -12.477 -14.719 -9.040 1.00 97.50 298 LEU A C 1
ATOM 2289 O O . LEU A 1 298 ? -12.326 -15.086 -10.204 1.00 97.50 298 LEU A O 1
ATOM 2293 N N . ALA A 1 299 ? -13.507 -13.968 -8.649 1.00 96.69 299 ALA A N 1
ATOM 2294 C CA . ALA A 1 299 ? -14.579 -13.513 -9.527 1.00 96.69 299 ALA A CA 1
ATOM 2295 C C . ALA A 1 299 ? -14.495 -12.010 -9.817 1.00 96.69 299 ALA A C 1
ATOM 2297 O O . ALA A 1 299 ? -14.739 -11.588 -10.946 1.00 96.69 299 ALA A O 1
ATOM 2298 N N . SER A 1 300 ? -14.146 -11.191 -8.821 1.00 96.50 300 SER A N 1
ATOM 2299 C CA . SER A 1 300 ? -14.030 -9.741 -8.996 1.00 96.50 300 SER A CA 1
ATOM 2300 C C . SER A 1 300 ? -13.141 -9.080 -7.944 1.00 96.50 300 SER A C 1
ATOM 2302 O O . SER A 1 300 ? -12.919 -9.608 -6.854 1.00 96.50 300 SER A O 1
ATOM 2304 N N . VAL A 1 301 ? -12.655 -7.882 -8.266 1.00 95.75 301 VAL A N 1
ATOM 2305 C CA . VAL A 1 301 ? -12.120 -6.932 -7.283 1.00 95.75 301 VAL A CA 1
ATOM 2306 C C . VAL A 1 301 ? -13.298 -6.278 -6.557 1.00 95.75 301 VAL A C 1
ATOM 2308 O O . VAL A 1 301 ? -14.274 -5.887 -7.190 1.00 95.75 301 VAL A O 1
ATOM 2311 N N . ALA A 1 302 ? -13.222 -6.170 -5.231 1.00 92.00 302 ALA A N 1
ATOM 2312 C CA . ALA A 1 302 ? -14.320 -5.703 -4.376 1.00 92.00 302 ALA A CA 1
ATOM 2313 C C . ALA A 1 302 ? -13.866 -4.698 -3.309 1.00 92.00 302 ALA A C 1
ATOM 2315 O O . ALA A 1 302 ? -14.450 -4.592 -2.223 1.00 92.00 302 ALA A O 1
ATOM 2316 N N . GLN A 1 303 ? -12.777 -3.997 -3.608 1.00 84.94 303 GLN A N 1
ATOM 2317 C CA . GLN A 1 303 ? -12.272 -2.906 -2.797 1.00 84.94 303 GLN A CA 1
ATOM 2318 C C . GLN A 1 303 ? -13.257 -1.733 -2.832 1.00 84.94 303 GLN A C 1
ATOM 2320 O O . GLN A 1 303 ? -13.705 -1.317 -3.898 1.00 84.94 303 GLN A O 1
ATOM 2325 N N . THR A 1 304 ? -13.563 -1.195 -1.656 1.00 75.06 304 THR A N 1
ATOM 2326 C CA . THR A 1 304 ? -14.358 0.024 -1.492 1.00 75.06 304 THR A CA 1
ATOM 2327 C C . THR A 1 304 ? -13.466 1.152 -1.000 1.00 75.06 304 THR A C 1
ATOM 2329 O O . THR A 1 304 ? -12.557 0.908 -0.196 1.00 75.06 304 THR A O 1
ATOM 2332 N N . TRP A 1 305 ? -13.766 2.356 -1.466 1.00 69.06 305 TRP A N 1
ATOM 2333 C CA . TRP A 1 305 ? -13.071 3.598 -1.155 1.00 69.06 305 TRP A CA 1
ATOM 2334 C C . TRP A 1 305 ? -13.878 4.326 -0.091 1.00 69.06 305 TRP A C 1
ATOM 2336 O O . TRP A 1 305 ? -15.102 4.468 -0.286 1.00 69.06 305 TRP A O 1
#

Nearest PDB structures (foldseek):
  6xn0-assembly1_A  TM=3.367E-01  e=1.811E-03  Xanthomonas citri pv. citri str. 306
  4kvh-assembly1_A-2  TM=7.598E-01  e=9.048E-01  Halomicrobium mukohataei DSM 12286
  2zb6-assembly1_A-2  TM=4.442E-01  e=3.671E-01  Measles virus strain Edmonston-B

Foldseek 3Di:
DDDDDDDDDDDDAFPDDDDDDDHDLEDEPVVVDDLVVFWDKDWAAWADDVQKIKTKIFIAGPVRQTDFIKIWIDGVPDDRGHHTYIATQVQLVVQSWRWQNDWFDDPQKIKIKTWHQDDPVQRKIFIWIKMAGPVCSNPNDQPNIWTDQVPDTGSHSNSIDGLDIQFADGWDWFWFAFPVRAIWIWIWGWHTPQVDWQGSQFIWIFATASDSSDNRHDIATQDGHPDDAPPDDPPFIHFRKHHWYWDLVPWDPQKIKIKIWGFAGDPDGPPVVPDPGDPNRTDIDIDIGRVCSVPVRTDGTDGHD

Organism: NCBI:txid2201324

Mean predicted aligned error: 8.16 Å

Solvent-accessible surface area (backbone atoms only — not comparable to full-atom values): 17030 Å² total; per-residue (Å²): 139,89,80,90,77,82,89,76,91,83,87,83,78,53,79,82,82,70,91,72,96,79,88,70,59,73,40,60,85,67,72,89,53,73,53,80,80,56,43,46,81,42,82,49,28,55,43,49,59,90,62,36,35,41,38,22,23,34,30,20,35,92,84,68,46,81,72,39,31,32,38,35,58,44,53,72,88,64,57,70,72,61,68,34,53,44,42,74,37,67,58,54,42,73,45,68,43,43,46,24,39,22,59,42,54,53,89,69,31,30,38,36,22,20,38,29,86,68,40,80,93,61,63,18,15,21,36,34,47,30,40,31,39,66,93,42,76,85,57,72,58,84,58,54,45,32,17,30,46,78,86,51,75,34,54,46,55,72,53,49,30,65,46,37,68,77,33,26,91,39,55,24,71,48,38,28,23,29,75,86,70,44,62,30,27,30,34,36,30,27,37,46,50,47,70,37,74,75,36,21,39,38,34,29,38,23,30,74,9,78,40,96,74,37,64,38,84,49,78,43,78,71,43,73,64,75,58,54,54,91,89,59,60,90,90,57,65,32,33,25,31,44,61,28,37,64,35,70,93,65,42,55,97,50,29,40,30,33,37,29,37,37,46,27,46,81,89,49,76,75,39,89,88,81,46,93,63,59,82,84,27,64,42,78,47,76,50,73,43,52,44,48,67,75,38,76,57,48,56,40,81,61,66,50,86

Radius of gyration: 20.14 Å; Cα contacts (8 Å, |Δi|>4): 741; chains: 1; bounding box: 44×54×51 Å